Protein 8EGF (pdb70)

B-factor: mean 57.69, std 22.96, range [26.29, 174.85]

Structure (mmCIF, N/CA/C/O backbone):
data_8EGF
#
_entry.id   8EGF
#
_cell.length_a   111.401
_cell.length_b   111.401
_cell.length_c   140.547
_cell.angle_alpha   90.000
_cell.angle_beta   90.000
_cell.angle_gamma   120.000
#
_symmetry.space_group_name_H-M   'P 64 2 2'
#
loop_
_entity.id
_entity.type
_entity.pdbx_description
1 polymer '[3-methyl-2-oxobutanoate dehydrogenase [lipoamide]] kinase, mitochondrial'
2 non-polymer "ADENOSINE-5'-DIPHOSPHATE"
3 non-polymer 'POTASSIUM ION'
4 non-polymer 'SULFATE ION'
5 non-polymer "(5P)-5-(4'-methyl[1,1'-biphenyl]-2-yl)-1H-tetrazole"
6 water water
#
loop_
_atom_site.group_PDB
_atom_site.id
_atom_site.type_symbol
_atom_site.label_atom_id
_atom_site.label_alt_id
_atom_site.label_comp_id
_atom_site.label_asym_id
_atom_site.label_entity_id
_atom_site.label_seq_id
_atom_site.pdbx_PDB_ins_code
_atom_site.Cartn_x
_atom_site.Cartn_y
_atom_site.Cartn_z
_atom_site.occupancy
_atom_site.B_iso_or_equiv
_atom_site.auth_seq_id
_atom_site.auth_comp_id
_atom_site.auth_asym_id
_atom_site.auth_atom_id
_atom_site.pdbx_PDB_model_num
ATOM 1 N N . ASN A 1 25 ? 109.538 24.619 50.209 1.00 67.24 25 ASN A N 1
ATOM 2 C CA . ASN A 1 25 ? 110.268 24.475 48.937 1.00 67.59 25 ASN A CA 1
ATOM 3 C C . ASN A 1 25 ? 111.704 25.084 49.011 1.00 70.13 25 ASN A C 1
ATOM 4 O O . ASN A 1 25 ? 112.333 24.939 50.062 1.00 70.08 25 ASN A O 1
ATOM 9 N N . GLN A 1 26 ? 112.233 25.722 47.913 1.00 64.56 26 GLN A N 1
ATOM 10 C CA . GLN A 1 26 ? 113.606 26.270 47.890 1.00 63.61 26 GLN A CA 1
ATOM 11 C C . GLN A 1 26 ? 113.701 27.748 48.267 1.00 59.75 26 GLN A C 1
ATOM 12 O O . GLN A 1 26 ? 112.917 28.562 47.772 1.00 56.01 26 GLN A O 1
ATOM 18 N N . SER A 1 27 ? 114.672 28.087 49.160 1.00 53.62 27 SER A N 1
ATOM 19 C CA . SER A 1 27 ? 114.830 29.451 49.661 1.00 51.30 27 SER A CA 1
ATOM 20 C C . SER A 1 27 ? 115.341 30.459 48.606 1.00 52.44 27 SER A C 1
ATOM 21 O O . SER A 1 27 ? 114.945 31.623 48.686 1.00 50.48 27 SER A O 1
ATOM 24 N N . ALA A 1 28 ? 116.169 30.030 47.609 1.00 49.12 28 ALA A N 1
ATOM 25 C CA . ALA A 1 28 ? 116.652 30.936 46.550 1.00 48.96 28 ALA A CA 1
ATOM 26 C C . ALA A 1 28 ? 115.461 31.503 45.771 1.00 51.85 28 ALA A C 1
ATOM 27 O O . ALA A 1 28 ? 115.435 32.705 45.488 1.00 50.84 28 ALA A O 1
ATOM 29 N N . ILE A 1 29 ? 114.457 30.642 45.469 1.00 47.93 29 ILE A N 1
ATOM 30 C CA . ILE A 1 29 ? 113.203 31.024 44.798 1.00 46.09 29 ILE A CA 1
ATOM 31 C C . ILE A 1 29 ? 112.442 32.077 45.647 1.00 46.37 29 ILE A C 1
ATOM 32 O O . ILE A 1 29 ? 112.065 33.114 45.110 1.00 43.15 29 ILE A O 1
ATOM 37 N N . ASP A 1 30 ? 112.313 31.844 46.972 1.00 46.02 30 ASP A N 1
ATOM 38 C CA . ASP A 1 30 ? 111.661 32.764 47.925 1.00 46.42 30 ASP A CA 1
ATOM 39 C C . ASP A 1 30 ? 112.232 34.191 47.889 1.00 51.25 30 ASP A C 1
ATOM 40 O O . ASP A 1 30 ? 111.464 35.144 47.977 1.00 51.97 30 ASP A O 1
ATOM 45 N N . VAL A 1 31 ? 113.566 34.328 47.753 1.00 47.95 31 VAL A N 1
ATOM 46 C CA . VAL A 1 31 ? 114.290 35.606 47.747 1.00 48.61 31 VAL A CA 1
ATOM 47 C C . VAL A 1 31 ? 113.809 36.574 46.616 1.00 53.48 31 VAL A C 1
ATOM 48 O O . VAL A 1 31 ? 113.719 37.780 46.859 1.00 54.42 31 VAL A O 1
ATOM 52 N N . VAL A 1 32 ? 113.502 36.058 45.422 1.00 49.80 32 VAL A N 1
ATOM 53 C CA . VAL A 1 32 ? 113.085 36.893 44.266 1.00 50.75 32 VAL A CA 1
ATOM 54 C C . VAL A 1 32 ? 111.608 36.742 43.824 1.00 54.72 32 VAL A C 1
ATOM 55 O O . VAL A 1 32 ? 111.184 37.439 42.887 1.00 54.12 32 VAL A O 1
ATOM 59 N N . ALA A 1 33 ? 110.828 35.850 44.470 1.00 51.55 33 ALA A N 1
ATOM 60 C CA . ALA A 1 33 ? 109.421 35.608 44.090 1.00 50.61 33 ALA A CA 1
ATOM 61 C C . ALA A 1 33 ? 108.559 36.885 44.135 1.00 55.36 33 ALA A C 1
ATOM 62 O O . ALA A 1 33 ? 107.626 37.011 43.352 1.00 52.51 33 ALA A O 1
ATOM 64 N N . GLU A 1 34 ? 108.897 37.832 45.051 1.00 56.32 34 GLU A N 1
ATOM 65 C CA . GLU A 1 34 ? 108.189 39.107 45.259 1.00 56.61 34 GLU A CA 1
ATOM 66 C C . GLU A 1 34 ? 108.918 40.310 44.630 1.00 60.70 34 GLU A C 1
ATOM 67 O O . GLU A 1 34 ? 108.315 41.383 44.532 1.00 61.88 34 GLU A O 1
ATOM 73 N N . LYS A 1 35 ? 110.195 40.131 44.202 1.00 55.34 35 LYS A N 1
ATOM 74 C CA . LYS A 1 35 ? 111.016 41.177 43.573 1.00 54.56 35 LYS A CA 1
ATOM 75 C C . LYS A 1 35 ? 110.361 41.679 42.277 1.00 57.91 35 LYS A C 1
ATOM 76 O O . LYS A 1 35 ? 110.116 40.873 41.374 1.00 55.38 35 LYS A O 1
ATOM 82 N N . PRO A 1 36 ? 110.047 42.998 42.172 1.00 55.96 36 PRO A N 1
ATOM 83 C CA . PRO A 1 36 ? 109.399 43.495 40.943 1.00 54.94 36 PRO A CA 1
ATOM 84 C C . PRO A 1 36 ? 110.263 43.310 39.711 1.00 56.06 36 PRO A C 1
ATOM 85 O O . PRO A 1 36 ? 111.478 43.483 39.776 1.00 57.23 36 PRO A O 1
ATOM 89 N N . SER A 1 37 ? 109.635 42.921 38.595 1.00 49.92 37 SER A N 1
ATOM 90 C CA . SER A 1 37 ? 110.311 42.751 37.315 1.00 49.45 37 SER A CA 1
ATOM 91 C C . SER A 1 37 ? 110.873 44.093 36.856 1.00 55.73 37 SER A C 1
ATOM 92 O O . SER A 1 37 ? 110.296 45.142 37.163 1.00 55.64 37 SER A O 1
ATOM 95 N N . VAL A 1 38 ? 111.986 44.061 36.120 1.00 54.54 38 VAL A N 1
ATOM 96 C CA . VAL A 1 38 ? 112.547 45.276 35.532 1.00 56.43 38 VAL A CA 1
ATOM 97 C C . VAL A 1 38 ? 112.548 45.073 34.013 1.00 62.22 38 VAL A C 1
ATOM 98 O O . VAL A 1 38 ? 113.060 44.075 33.499 1.00 60.87 38 VAL A O 1
ATOM 102 N N . ARG A 1 39 ? 111.862 45.974 33.320 1.00 62.28 39 ARG A N 1
ATOM 103 C CA . ARG A 1 39 ? 111.708 45.900 31.871 1.00 63.32 39 ARG A CA 1
ATOM 104 C C . ARG A 1 39 ? 112.436 47.000 31.170 1.00 70.93 39 ARG A C 1
ATOM 105 O O . ARG A 1 39 ? 112.350 48.158 31.583 1.00 71.52 39 ARG A O 1
ATOM 113 N N . LEU A 1 40 ? 113.152 46.646 30.100 1.00 70.31 40 LEU A N 1
ATOM 114 C CA . LEU A 1 40 ? 113.805 47.637 29.259 1.00 72.76 40 LEU A CA 1
ATOM 115 C C . LEU A 1 40 ? 112.718 48.075 28.269 1.00 79.13 40 LEU A C 1
ATOM 116 O O . LE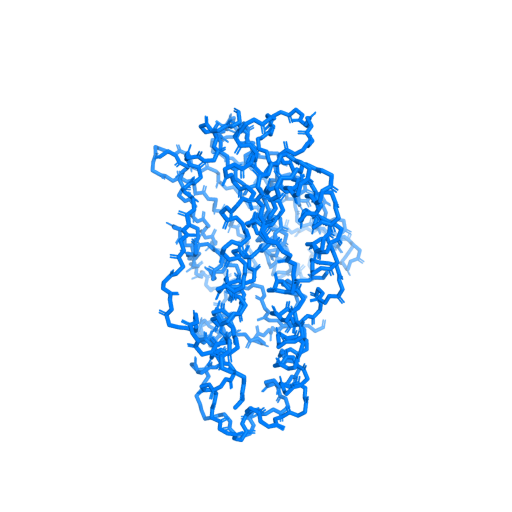U A 1 40 ? 112.029 47.223 27.689 1.00 76.96 40 LEU A O 1
ATOM 121 N N . THR A 1 41 ? 112.504 49.397 28.152 1.00 78.46 41 THR A N 1
ATOM 122 C CA . THR A 1 41 ? 111.503 50.000 27.257 1.00 77.73 41 THR A CA 1
ATOM 123 C C . THR A 1 41 ? 111.945 49.748 25.796 1.00 80.64 41 THR A C 1
ATOM 124 O O . THR A 1 41 ? 113.151 49.828 25.544 1.00 81.17 41 THR A O 1
ATOM 128 N N . PRO A 1 42 ? 111.039 49.428 24.824 1.00 75.55 42 PRO A N 1
ATOM 129 C CA . PRO A 1 42 ? 111.503 49.196 23.437 1.00 76.15 42 PRO A CA 1
ATOM 130 C C . PRO A 1 42 ? 112.357 50.332 22.864 1.00 82.97 42 PRO A C 1
ATOM 131 O O . PRO A 1 42 ? 113.292 50.063 22.115 1.00 83.17 42 PRO A O 1
ATOM 135 N N . THR A 1 43 ? 112.076 51.585 23.283 1.00 82.46 43 THR A N 1
ATOM 136 C CA . THR A 1 43 ? 112.806 52.805 22.920 1.00 85.76 43 THR A CA 1
ATOM 137 C C . THR A 1 43 ? 114.268 52.721 23.408 1.00 94.23 43 THR A C 1
ATOM 138 O O . THR A 1 43 ? 115.175 53.062 22.647 1.00 95.02 43 THR A O 1
ATOM 142 N N . MET A 1 44 ? 114.486 52.236 24.662 1.00 93.22 44 MET A N 1
ATOM 143 C CA . MET A 1 44 ? 115.810 52.041 25.287 1.00 95.84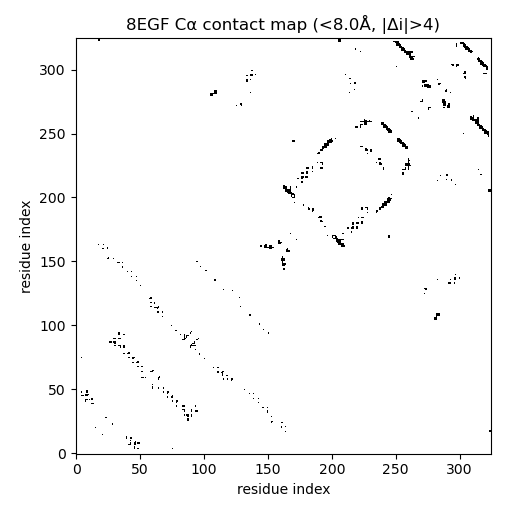 44 MET A CA 1
ATOM 144 C C . MET A 1 44 ? 116.608 50.954 24.551 1.00 100.86 44 MET A C 1
ATOM 145 O O . MET A 1 44 ? 117.840 50.983 24.556 1.00 102.60 44 MET A O 1
ATOM 150 N N . MET A 1 45 ? 115.900 49.965 23.976 1.00 95.95 45 MET A N 1
ATOM 151 C CA . MET A 1 45 ? 116.494 48.836 23.263 1.00 96.39 45 MET A CA 1
ATOM 152 C C . MET A 1 45 ? 117.014 49.197 21.870 1.00 103.16 45 MET A C 1
ATOM 153 O O . MET A 1 45 ? 117.993 48.594 21.425 1.00 103.72 45 MET A O 1
ATOM 158 N N . LEU A 1 46 ? 116.364 50.166 21.187 1.00 101.07 46 LEU A N 1
ATOM 159 C CA . LEU A 1 46 ? 116.781 50.666 19.871 1.00 102.93 46 LEU A CA 1
ATOM 160 C C . LEU A 1 46 ? 117.962 51.626 20.047 1.00 113.00 46 LEU A C 1
ATOM 161 O O . LEU A 1 46 ? 118.822 51.723 19.172 1.00 114.15 46 LEU A O 1
ATOM 166 N N . TYR A 1 47 ? 117.980 52.328 21.198 1.00 113.15 47 TYR A N 1
ATOM 167 C CA . TYR A 1 47 ? 118.968 53.297 21.683 1.00 116.68 47 TYR A CA 1
ATOM 168 C C . TYR A 1 47 ? 120.365 52.654 21.813 1.00 123.65 47 TYR A C 1
ATOM 169 O O . TYR A 1 47 ? 121.369 53.317 21.539 1.00 125.33 47 TYR A O 1
ATOM 178 N N . SER A 1 48 ? 120.421 51.374 22.259 1.00 120.49 48 SER A N 1
ATOM 179 C CA . SER A 1 48 ? 121.660 50.615 22.463 1.00 122.53 48 SER A CA 1
ATOM 180 C C . SER A 1 48 ? 122.277 50.085 21.160 1.00 128.52 48 SER A C 1
ATOM 181 O O . SER A 1 48 ? 123.502 50.113 21.014 1.00 130.85 48 SER A O 1
ATOM 183 N N . GLY A 1 49 ? 121.431 49.613 20.241 1.00 123.40 49 GLY A N 1
ATOM 184 C CA . GLY A 1 49 ? 121.850 49.073 18.951 1.00 150.97 49 GLY A CA 1
ATOM 185 C C . GLY A 1 49 ? 122.340 50.133 17.987 1.00 174.85 49 GLY A C 1
ATOM 186 O O . GLY A 1 49 ? 121.546 50.897 17.437 1.00 133.29 49 GLY A O 1
ATOM 187 N N . ASP A 1 53 ? 127.230 45.132 19.002 1.00 117.89 53 ASP A N 1
ATOM 188 C CA . ASP A 1 53 ? 127.897 46.016 19.961 1.00 119.25 53 ASP A CA 1
ATOM 189 C C . ASP A 1 53 ? 128.712 45.231 20.997 1.00 124.24 53 ASP A C 1
ATOM 190 O O . ASP A 1 53 ? 128.345 44.106 21.345 1.00 123.20 53 ASP A O 1
ATOM 195 N N . GLY A 1 54 ? 129.809 45.827 21.466 1.00 122.22 54 GLY A N 1
ATOM 196 C CA . GLY A 1 54 ? 130.710 45.206 22.432 1.00 123.19 54 GLY A CA 1
ATOM 197 C C . GLY A 1 54 ? 130.421 45.525 23.885 1.00 124.85 54 GLY A C 1
ATOM 198 O O . GLY A 1 54 ? 130.055 44.631 24.656 1.00 123.02 54 GLY A O 1
ATOM 199 N N . SER A 1 55 ? 130.611 46.805 24.271 1.00 121.25 55 SER A N 1
ATOM 200 C CA . SER A 1 55 ? 130.412 47.296 25.640 1.00 120.14 55 SER A CA 1
ATOM 201 C C . SER A 1 55 ? 128.946 47.332 26.087 1.00 118.66 55 SER A C 1
ATOM 202 O O . SER A 1 55 ? 128.674 47.075 27.263 1.00 117.26 55 SER A O 1
ATOM 205 N N . HIS A 1 56 ? 128.011 47.664 25.162 1.00 111.54 56 HIS A N 1
ATOM 206 C CA . HIS A 1 56 ? 126.570 47.726 25.442 1.00 107.43 56 HIS A CA 1
ATOM 207 C C . HIS A 1 56 ? 125.979 46.338 25.693 1.00 105.33 56 HIS A C 1
ATOM 208 O O . HIS A 1 56 ? 125.108 46.201 26.557 1.00 102.63 56 HIS A O 1
ATOM 215 N N . LEU A 1 57 ? 126.474 45.312 24.955 1.00 99.19 57 LEU A N 1
ATOM 216 C CA . LEU A 1 57 ? 126.059 43.909 25.079 1.00 95.98 57 LEU A CA 1
ATOM 217 C C . LEU A 1 57 ? 126.333 43.383 26.484 1.00 96.82 57 LEU A C 1
ATOM 218 O O . LEU A 1 57 ? 125.533 42.611 27.007 1.00 94.41 57 LEU A O 1
ATOM 223 N N . LEU A 1 58 ? 127.451 43.827 27.103 1.00 93.20 58 LEU A N 1
ATOM 224 C CA . LEU A 1 58 ? 127.858 43.462 28.460 1.00 92.16 58 LEU A CA 1
ATOM 225 C C . LEU A 1 58 ? 126.827 43.958 29.479 1.00 90.11 58 LEU A C 1
ATOM 226 O O . LEU A 1 58 ? 126.445 43.193 30.363 1.00 87.08 58 LEU A O 1
ATOM 231 N N . LYS A 1 59 ? 126.390 45.234 29.349 1.00 86.34 59 LYS A N 1
ATOM 232 C CA . LYS A 1 59 ? 125.396 45.893 30.207 1.00 85.18 59 LYS A CA 1
ATOM 233 C C . LYS A 1 59 ? 124.028 45.169 30.132 1.00 84.77 59 LYS A C 1
ATOM 234 O O . LYS A 1 59 ? 123.447 44.871 31.182 1.00 83.04 59 LYS A O 1
ATOM 240 N N . SER A 1 60 ? 123.549 44.865 28.895 1.00 78.55 60 SER A N 1
ATOM 241 C CA . SER A 1 60 ? 122.291 44.150 28.641 1.00 74.95 60 SER A CA 1
ATOM 242 C C . SER A 1 60 ? 122.395 42.674 29.063 1.00 77.12 60 SER A C 1
ATOM 243 O O . SER A 1 60 ? 121.406 42.090 29.521 1.00 74.54 60 SER A O 1
ATOM 246 N N . GLY A 1 61 ? 123.595 42.108 28.926 1.00 74.66 61 GLY A N 1
ATOM 247 C CA . GLY A 1 61 ? 123.899 40.737 29.318 1.00 74.63 61 GLY A CA 1
ATOM 248 C C . GLY A 1 61 ? 123.770 40.524 30.813 1.00 76.96 61 GLY A C 1
ATOM 249 O O . GLY A 1 61 ? 123.128 39.558 31.242 1.00 74.23 61 GLY A O 1
ATOM 250 N N . ARG A 1 62 ? 124.355 41.449 31.619 1.00 74.52 62 ARG A N 1
ATOM 251 C CA . ARG A 1 62 ? 124.292 41.432 33.085 1.00 73.90 62 ARG A CA 1
ATOM 252 C C . ARG A 1 62 ? 122.843 41.595 33.523 1.00 72.21 62 ARG A C 1
ATOM 253 O O . ARG A 1 62 ? 122.388 40.888 34.417 1.00 68.31 62 ARG A O 1
ATOM 261 N N . TYR A 1 63 ? 122.111 42.500 32.850 1.00 68.43 63 TYR A N 1
ATOM 262 C CA . TYR A 1 63 ? 120.702 42.761 33.087 1.00 66.03 63 TYR A CA 1
ATOM 263 C C . TYR A 1 63 ? 119.859 41.478 32.887 1.00 66.64 63 TYR A C 1
ATOM 264 O O . TYR A 1 63 ? 119.059 41.144 33.768 1.00 63.60 63 TYR A O 1
ATOM 273 N N . LEU A 1 64 ? 120.062 40.767 31.741 1.00 62.91 64 LEU A N 1
ATOM 274 C CA . LEU A 1 64 ? 119.359 39.527 31.372 1.00 60.61 64 LEU A CA 1
ATOM 275 C C . LEU A 1 64 ? 119.557 38.490 32.429 1.00 62.17 64 LEU A C 1
ATOM 276 O O . LEU A 1 64 ? 118.646 37.714 32.721 1.00 59.82 64 LEU A O 1
ATOM 281 N N . GLN A 1 65 ? 120.770 38.454 32.972 1.00 60.24 65 GLN A N 1
ATOM 282 C CA . GLN A 1 65 ? 121.189 37.528 34.005 1.00 59.83 65 GLN A CA 1
ATOM 283 C C . GLN A 1 65 ? 120.494 37.791 35.320 1.00 61.18 65 GLN A C 1
ATOM 284 O O . GLN A 1 65 ? 120.186 36.852 36.035 1.00 59.48 65 GLN A O 1
ATOM 290 N N . GLN A 1 66 ? 120.287 39.057 35.672 1.00 59.11 66 GLN A N 1
ATOM 291 C CA . GLN A 1 66 ? 119.600 39.380 36.916 1.00 58.96 66 GLN A CA 1
ATOM 292 C C . GLN A 1 66 ? 118.101 39.145 36.754 1.00 58.75 66 GLN A C 1
ATOM 293 O O . GLN A 1 66 ? 117.445 38.713 37.702 1.00 56.95 66 GLN A O 1
ATOM 299 N N . GLU A 1 67 ? 117.581 39.397 35.540 1.00 53.66 67 GLU A N 1
ATOM 300 C CA . GLU A 1 67 ? 116.159 39.359 35.223 1.00 50.52 67 GLU A CA 1
ATOM 301 C C . GLU A 1 67 ? 115.503 37.994 35.026 1.00 53.36 67 GLU A C 1
ATOM 302 O O . GLU A 1 67 ? 114.403 37.819 35.561 1.00 51.27 67 GLU A O 1
ATOM 308 N N . LEU A 1 68 ? 116.069 37.095 34.173 1.00 50.09 68 LEU A N 1
ATOM 309 C CA . LEU A 1 68 ? 115.419 35.804 33.855 1.00 48.31 68 LEU A CA 1
ATOM 310 C C . LEU A 1 68 ? 115.052 34.953 35.096 1.00 50.38 68 LEU A C 1
ATOM 311 O O . LEU A 1 68 ? 113.911 34.470 35.120 1.00 46.70 68 LEU A O 1
ATOM 316 N N . PRO A 1 69 ? 115.927 34.803 36.144 1.00 47.97 69 PRO A N 1
ATOM 317 C CA . PRO A 1 69 ? 115.517 34.021 37.327 1.00 45.99 69 PRO A CA 1
ATOM 318 C C . PRO A 1 69 ? 114.321 34.635 38.037 1.00 47.99 69 PRO A C 1
ATOM 319 O O . PRO A 1 69 ? 113.527 33.891 38.598 1.00 46.01 69 PRO A O 1
ATOM 323 N N . VAL A 1 70 ? 114.201 35.982 38.019 1.00 46.11 70 VAL A N 1
ATOM 324 C CA . VAL A 1 70 ? 113.073 36.713 38.615 1.00 45.21 70 VAL A CA 1
ATOM 325 C C . VAL A 1 70 ? 111.750 36.354 37.879 1.00 44.91 70 VAL A C 1
ATOM 326 O O . VAL A 1 70 ? 110.748 36.067 38.535 1.00 41.75 70 VAL A O 1
ATOM 330 N N . ARG A 1 71 ? 111.765 36.347 36.530 1.00 42.49 71 ARG A N 1
ATOM 331 C CA . ARG A 1 71 ? 110.610 35.985 35.712 1.00 40.20 71 ARG A CA 1
ATOM 332 C C . ARG A 1 71 ? 110.168 34.565 35.999 1.00 42.39 71 ARG A C 1
ATOM 333 O O . ARG A 1 71 ? 108.979 34.343 36.239 1.00 39.80 71 ARG A O 1
ATOM 341 N N . ILE A 1 72 ? 111.129 33.622 36.084 1.00 41.07 72 ILE A N 1
ATOM 342 C CA . ILE A 1 72 ? 110.861 32.211 36.414 1.00 40.72 72 ILE A CA 1
ATOM 343 C C . ILE A 1 72 ? 110.295 32.077 37.834 1.00 42.83 72 ILE A C 1
ATOM 344 O O . ILE A 1 72 ? 109.345 31.319 38.024 1.00 40.36 72 ILE A O 1
ATOM 349 N N . ALA A 1 73 ? 110.880 32.809 38.815 1.00 40.19 73 ALA A N 1
ATOM 350 C CA . ALA A 1 73 ? 110.427 32.800 40.214 1.00 39.15 73 ALA A CA 1
ATOM 351 C C . ALA A 1 73 ? 108.966 33.263 40.309 1.00 42.41 73 ALA A C 1
ATOM 352 O O . ALA A 1 73 ? 108.190 32.670 41.063 1.00 41.76 73 ALA A O 1
ATOM 354 N N . HIS A 1 74 ? 108.587 34.301 39.520 1.00 39.75 74 HIS A N 1
ATOM 355 C CA . HIS A 1 74 ? 107.216 34.800 39.453 1.00 39.41 74 HIS A CA 1
ATOM 356 C C . HIS A 1 74 ? 106.256 33.690 39.009 1.00 42.08 74 HIS A C 1
ATOM 357 O O . HIS A 1 74 ? 105.197 33.530 39.611 1.00 41.17 74 HIS A O 1
ATOM 364 N N . ARG A 1 75 ? 106.650 32.895 38.006 1.00 39.43 75 ARG A N 1
ATOM 365 C CA . ARG A 1 75 ? 105.818 31.786 37.515 1.00 39.09 75 ARG A CA 1
ATOM 366 C C . ARG A 1 75 ? 105.695 30.691 38.597 1.00 41.55 75 ARG A C 1
ATOM 367 O O . ARG A 1 75 ? 104.604 30.156 38.783 1.00 39.13 75 ARG A O 1
ATOM 375 N N . ILE A 1 76 ? 106.810 30.380 39.318 1.00 38.11 76 ILE A N 1
ATOM 376 C CA . ILE A 1 76 ? 106.818 29.386 40.402 1.00 38.31 76 ILE A CA 1
ATOM 377 C C . ILE A 1 76 ? 105.839 29.828 41.499 1.00 43.67 76 ILE A C 1
ATOM 378 O O . ILE A 1 76 ? 105.099 29.000 42.023 1.00 42.66 76 ILE A O 1
ATOM 383 N N . LYS A 1 77 ? 105.817 31.141 41.809 1.00 42.74 77 LYS A N 1
ATOM 384 C CA . LYS A 1 77 ? 104.915 31.729 42.800 1.00 42.65 77 LYS A CA 1
ATOM 385 C C . LYS A 1 77 ? 103.433 31.518 42.368 1.00 44.39 77 LYS A C 1
ATOM 386 O O . LYS A 1 77 ? 102.601 31.283 43.224 1.00 44.64 77 LYS A O 1
ATOM 392 N N . GLY A 1 78 ? 103.160 31.551 41.064 1.00 40.66 78 GLY A N 1
ATOM 393 C CA . GLY A 1 78 ? 101.847 31.294 40.472 1.00 40.17 78 GLY A CA 1
ATOM 394 C C . GLY A 1 78 ? 101.344 29.898 40.810 1.00 43.42 78 GLY A C 1
ATOM 395 O O . GLY A 1 78 ? 100.204 29.744 41.274 1.00 41.86 78 GLY A O 1
ATOM 396 N N . PHE A 1 79 ? 102.235 28.875 40.650 1.00 37.89 79 PHE A N 1
ATOM 397 C CA . PHE A 1 79 ? 101.958 27.479 40.977 1.00 36.76 79 PHE A CA 1
ATOM 398 C C . PHE A 1 79 ? 101.772 27.271 42.479 1.00 40.24 79 PHE A C 1
ATOM 399 O O . PHE A 1 79 ? 100.910 26.490 42.897 1.00 39.86 79 PHE A O 1
ATOM 407 N N . ARG A 1 80 ? 102.597 27.956 43.295 1.00 36.45 80 ARG A N 1
ATOM 408 C CA . ARG A 1 80 ? 102.540 27.883 44.757 1.00 36.21 80 ARG A CA 1
ATOM 409 C C . ARG A 1 80 ? 101.212 28.433 45.294 1.00 39.74 80 ARG A C 1
ATOM 410 O O . ARG A 1 80 ? 100.724 27.980 46.337 1.00 39.54 80 ARG A O 1
ATOM 418 N N . SER A 1 81 ? 100.639 29.400 44.561 1.00 36.87 81 SER A N 1
ATOM 419 C CA . SER A 1 81 ? 99.411 30.125 44.881 1.00 38.18 81 SER A CA 1
ATOM 420 C C . SER A 1 81 ? 98.144 29.453 44.364 1.00 41.94 81 SER A C 1
ATOM 421 O O . SER A 1 81 ? 97.050 29.855 44.766 1.00 42.60 81 SER A O 1
ATOM 424 N N . LEU A 1 82 ? 98.270 28.448 43.458 1.00 36.19 82 LEU A N 1
ATOM 425 C CA . LEU A 1 82 ? 97.085 27.738 42.965 1.00 34.85 82 LEU A CA 1
ATOM 426 C C . LEU A 1 82 ? 96.379 27.056 44.155 1.00 37.57 82 LEU A C 1
ATOM 427 O O . LEU A 1 82 ? 97.061 26.660 45.109 1.00 36.55 82 LEU A O 1
ATOM 432 N N . PRO A 1 83 ? 95.039 26.877 44.132 1.00 34.60 83 PRO A N 1
ATOM 433 C CA . PRO A 1 83 ? 94.412 26.058 45.192 1.00 34.84 83 PRO A CA 1
ATOM 434 C C . PRO A 1 83 ? 95.107 24.691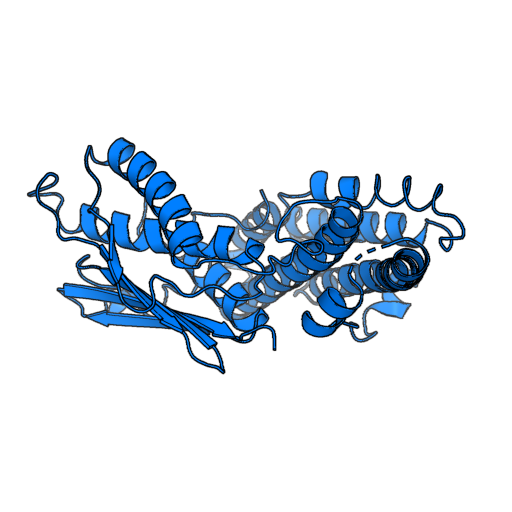 45.205 1.00 36.93 83 PRO A C 1
ATOM 435 O O . PRO A 1 83 ? 95.431 24.161 44.133 1.00 36.47 83 PRO A O 1
ATOM 439 N N . PHE A 1 84 ? 95.352 24.132 46.399 1.00 34.13 84 PHE A N 1
ATOM 440 C CA . PHE A 1 84 ? 96.011 22.842 46.568 1.00 35.33 84 PHE A CA 1
ATOM 441 C C . PHE A 1 84 ? 95.537 21.735 45.613 1.00 41.08 84 PHE A C 1
ATOM 442 O O . PHE A 1 84 ? 96.385 21.078 45.005 1.00 41.75 84 PHE A O 1
ATOM 450 N N . ILE A 1 85 ? 94.205 21.509 45.519 1.00 38.53 85 ILE A N 1
ATOM 451 C CA . ILE A 1 85 ? 93.606 20.463 44.664 1.00 39.61 85 ILE A CA 1
ATOM 452 C C . ILE A 1 85 ? 94.060 20.596 43.182 1.00 41.46 85 ILE A C 1
ATOM 453 O O . ILE A 1 85 ? 94.272 19.575 42.521 1.00 40.67 85 ILE A O 1
ATOM 458 N N . ILE A 1 86 ? 94.213 21.835 42.684 1.00 37.06 86 ILE A N 1
ATOM 459 C CA . ILE A 1 86 ? 94.656 22.118 41.310 1.00 36.80 86 ILE A CA 1
ATOM 460 C C . ILE A 1 86 ? 96.176 21.937 41.161 1.00 40.89 86 ILE A C 1
ATOM 461 O O . ILE A 1 86 ? 96.629 21.310 40.209 1.00 40.44 86 ILE A O 1
ATOM 466 N N . GLY A 1 87 ? 96.946 22.466 42.113 1.00 37.65 87 GLY A N 1
ATOM 467 C CA . GLY A 1 87 ? 98.401 22.361 42.118 1.00 37.63 87 GLY A CA 1
ATOM 468 C C . GLY A 1 87 ? 98.937 20.939 42.182 1.00 43.09 87 GLY A C 1
ATOM 469 O O . GLY A 1 87 ? 100.066 20.695 41.752 1.00 42.41 87 GLY A O 1
ATOM 470 N N A CYS A 1 88 ? 98.117 19.995 42.677 0.50 40.02 88 CYS A N 1
ATOM 471 N N B CYS A 1 88 ? 98.153 19.999 42.766 0.50 42.06 88 CYS A N 1
ATOM 472 C CA A CYS A 1 88 ? 98.422 18.569 42.781 0.50 41.38 88 CYS A CA 1
ATOM 473 C CA B CYS A 1 88 ? 98.572 18.605 42.860 0.50 44.52 88 CYS A CA 1
ATOM 474 C C A CYS A 1 88 ? 98.259 17.807 41.508 0.50 47.26 88 CYS A C 1
ATOM 475 C C B CYS A 1 88 ? 98.135 17.755 41.618 0.50 49.03 88 CYS A C 1
ATOM 476 O O A CYS A 1 88 ? 98.706 16.660 41.415 0.50 48.11 88 CYS A O 1
ATOM 477 O O B CYS A 1 88 ? 98.400 16.550 41.594 0.50 50.40 88 CYS A O 1
ATOM 482 N N . ASN A 1 89 ? 97.565 18.396 40.550 1.00 43.95 89 ASN A N 1
ATOM 483 C CA . ASN A 1 89 ? 97.310 17.707 39.288 1.00 44.51 89 ASN A CA 1
ATOM 484 C C . ASN A 1 89 ? 98.715 17.279 38.752 1.00 50.87 89 ASN A C 1
ATOM 485 O O . ASN A 1 89 ? 99.625 18.117 38.766 1.00 48.37 89 ASN A O 1
ATOM 490 N N . PRO A 1 90 ? 98.949 15.967 38.454 1.00 51.92 90 PRO A N 1
ATOM 491 C CA . PRO A 1 90 ? 100.305 15.523 38.056 1.00 52.80 90 PRO A CA 1
ATOM 492 C C . PRO A 1 90 ? 100.942 16.297 36.902 1.00 53.40 90 PRO A C 1
ATOM 493 O O . PRO A 1 90 ? 102.153 16.507 36.916 1.00 52.41 90 PRO A O 1
ATOM 497 N N . THR A 1 91 ? 100.132 16.779 35.954 1.00 49.32 91 THR A N 1
ATOM 498 C CA . THR A 1 91 ? 100.605 17.580 34.820 1.00 48.23 91 THR A CA 1
ATOM 499 C C . THR A 1 91 ? 101.012 18.995 35.300 1.00 49.26 91 THR A C 1
ATOM 500 O O . THR A 1 91 ? 102.079 19.481 34.921 1.00 47.62 91 THR A O 1
ATOM 504 N N . ILE A 1 92 ? 100.152 19.642 36.120 1.00 45.13 92 ILE A N 1
ATOM 505 C CA . ILE A 1 92 ? 100.421 20.955 36.728 1.00 43.51 92 ILE A CA 1
ATOM 506 C C . ILE A 1 92 ? 101.746 20.855 37.538 1.00 46.69 92 ILE A C 1
ATOM 507 O O . ILE A 1 92 ? 102.648 21.664 37.321 1.00 45.17 92 ILE A O 1
ATOM 512 N N . LEU A 1 93 ? 101.865 19.814 38.399 1.00 44.95 93 LEU A N 1
ATOM 513 C CA . LEU A 1 93 ? 103.035 19.495 39.226 1.00 46.50 93 LEU A CA 1
ATOM 514 C C . LEU A 1 93 ? 104.282 19.345 38.361 1.00 51.05 93 LEU A C 1
ATOM 515 O O . LEU A 1 93 ? 105.339 19.888 38.695 1.00 50.42 93 LEU A O 1
ATOM 520 N N . HIS A 1 94 ? 104.156 18.618 37.236 1.00 48.60 94 HIS A N 1
ATOM 521 C CA . HIS A 1 94 ? 105.268 18.409 36.319 1.00 49.85 94 HIS A CA 1
ATOM 522 C C . HIS A 1 94 ? 105.770 19.740 35.735 1.00 49.95 94 HIS A C 1
ATOM 523 O O . HIS A 1 94 ? 106.978 19.976 35.734 1.00 49.91 94 HIS A O 1
ATOM 530 N N . VAL A 1 95 ? 104.844 20.637 35.324 1.00 45.07 95 VAL A N 1
ATOM 531 C CA . VAL A 1 95 ? 105.163 21.978 34.792 1.00 43.33 95 VAL A CA 1
ATOM 532 C C . VAL A 1 95 ? 105.809 22.836 35.903 1.00 45.48 95 VAL A C 1
ATOM 533 O O . VAL A 1 95 ? 106.846 23.465 35.665 1.00 44.77 95 VAL A O 1
ATOM 537 N N . HIS A 1 96 ? 105.249 22.775 37.135 1.00 41.23 96 HIS A N 1
ATOM 538 C CA . HIS A 1 96 ? 105.803 23.445 38.319 1.00 40.65 96 HIS A CA 1
ATOM 539 C C . HIS A 1 96 ? 107.291 23.011 38.500 1.00 47.92 96 HIS A C 1
ATOM 540 O O . HIS A 1 96 ? 108.172 23.870 38.609 1.00 46.83 96 HIS A O 1
ATOM 547 N N .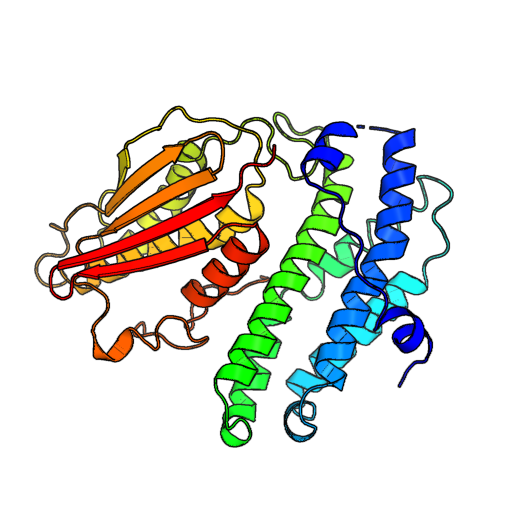 GLU A 1 97 ? 107.565 21.688 38.438 1.00 48.59 97 GLU A N 1
ATOM 548 C CA . GLU A 1 97 ? 108.910 21.093 38.500 1.00 50.41 97 GLU A CA 1
ATOM 549 C C . GLU A 1 97 ? 109.834 21.635 37.392 1.00 53.37 97 GLU A C 1
ATOM 550 O O . GLU A 1 97 ? 110.988 21.961 37.680 1.00 52.66 97 GLU A O 1
ATOM 556 N N . LEU A 1 98 ? 109.335 21.727 36.131 1.00 51.11 98 LEU A N 1
ATOM 557 C CA . LEU A 1 98 ? 110.104 22.249 34.980 1.00 51.60 98 LEU A CA 1
ATOM 558 C C . LEU A 1 98 ? 110.593 23.667 35.262 1.00 54.07 98 LEU A C 1
ATOM 559 O O . LEU A 1 98 ? 111.773 23.954 35.065 1.00 54.35 98 LEU A O 1
ATOM 564 N N . TYR A 1 99 ? 109.702 24.521 35.810 1.00 48.46 99 TYR A N 1
ATOM 565 C CA . TYR A 1 99 ? 110.053 25.872 36.226 1.00 47.25 99 TYR A CA 1
ATOM 566 C C . TYR A 1 99 ? 111.139 25.867 37.309 1.00 50.55 99 TYR A C 1
ATOM 567 O O . TYR A 1 99 ? 112.102 26.622 37.186 1.00 50.71 99 TYR A O 1
ATOM 576 N N . ILE A 1 100 ? 111.013 24.989 38.333 1.00 47.08 100 ILE A N 1
ATOM 577 C CA . ILE A 1 100 ? 112.000 24.849 39.421 1.00 47.88 100 ILE A CA 1
ATOM 578 C C . ILE A 1 100 ? 113.393 24.511 38.857 1.00 56.10 100 ILE A C 1
ATOM 579 O O . ILE A 1 100 ? 114.358 25.207 39.179 1.00 56.68 100 ILE A O 1
ATOM 584 N N . ARG A 1 101 ? 113.472 23.499 37.973 1.00 55.65 101 ARG A N 1
ATOM 585 C CA . ARG A 1 101 ? 114.708 23.057 37.301 1.00 58.05 101 ARG A CA 1
ATOM 586 C C . ARG A 1 101 ? 115.308 24.156 36.425 1.00 61.04 101 ARG A C 1
ATOM 587 O O . ARG A 1 101 ? 116.529 24.294 36.391 1.00 62.70 101 ARG A O 1
ATOM 595 N N . ALA A 1 102 ? 114.453 24.959 35.756 1.00 56.11 102 ALA A N 1
ATOM 596 C CA . ALA A 1 102 ? 114.874 26.076 34.897 1.00 56.40 102 ALA A CA 1
ATOM 597 C C . ALA A 1 102 ? 115.531 27.174 35.759 1.00 59.24 102 ALA A C 1
ATOM 598 O O . ALA A 1 102 ? 116.614 27.657 35.409 1.00 59.77 102 ALA A O 1
ATOM 600 N N . PHE A 1 103 ? 114.897 27.531 36.906 1.00 52.37 103 PHE A N 1
ATOM 601 C CA . PHE A 1 103 ? 115.430 28.522 37.847 1.00 50.83 103 PHE A CA 1
ATOM 602 C C . PHE A 1 103 ? 116.825 28.122 38.342 1.00 56.48 103 PHE A C 1
ATOM 603 O O . PHE A 1 103 ? 117.718 28.975 38.385 1.00 55.48 103 PHE A O 1
ATOM 611 N N . GLN A 1 104 ? 116.992 26.842 38.740 1.00 56.14 104 GLN A N 1
ATOM 612 C CA . GLN A 1 104 ? 118.248 26.304 39.263 1.00 59.73 104 GLN A CA 1
ATOM 613 C C . GLN A 1 104 ? 119.375 26.478 38.236 1.00 67.57 104 GLN A C 1
ATOM 614 O O . GLN A 1 104 ? 120.416 27.035 38.587 1.00 68.21 104 GLN A O 1
ATOM 620 N N . LYS A 1 105 ? 119.129 26.098 36.962 1.00 65.07 105 LYS A N 1
ATOM 621 C CA . LYS A 1 105 ? 120.099 26.236 35.859 1.00 67.19 105 LYS A CA 1
ATOM 622 C C . LYS A 1 105 ? 120.518 27.699 35.596 1.00 73.17 105 LYS A C 1
ATOM 623 O O . LYS A 1 105 ? 121.692 27.962 35.326 1.00 74.59 105 LYS A O 1
ATOM 629 N N . LEU A 1 106 ? 119.566 28.640 35.687 1.00 69.32 106 LEU A N 1
ATOM 630 C CA . LEU A 1 106 ? 119.819 30.069 35.480 1.00 69.16 106 LEU A CA 1
ATOM 631 C C . LEU A 1 106 ? 120.629 30.688 36.625 1.00 73.28 106 LEU A C 1
ATOM 632 O O . LEU A 1 106 ? 121.487 31.532 36.376 1.00 75.19 106 LEU A O 1
ATOM 637 N N . THR A 1 107 ? 120.364 30.278 37.870 1.00 68.44 107 THR A N 1
ATOM 638 C CA . THR A 1 107 ? 121.101 30.827 39.004 1.00 69.22 107 THR A CA 1
ATOM 639 C C . THR A 1 107 ? 122.438 30.117 39.235 1.00 75.13 107 THR A C 1
ATOM 640 O O . THR A 1 107 ? 123.283 30.661 39.950 1.00 75.18 107 THR A O 1
ATOM 644 N N . ASP A 1 108 ? 122.630 28.912 38.637 1.00 73.24 108 ASP A N 1
ATOM 645 C CA . ASP A 1 108 ? 123.858 28.121 38.784 1.00 76.46 108 ASP A CA 1
ATOM 646 C C . ASP A 1 108 ? 125.028 28.754 38.053 1.00 83.20 108 ASP A C 1
ATOM 647 O O . ASP A 1 108 ? 126.178 28.597 38.469 1.00 85.09 108 ASP A O 1
ATOM 652 N N . PHE A 1 109 ? 124.725 29.480 36.974 1.00 80.04 109 PHE A N 1
ATOM 653 C CA . PHE A 1 109 ? 125.699 30.162 36.142 1.00 81.79 109 PHE A CA 1
ATOM 654 C C . PHE A 1 109 ? 126.354 31.330 36.891 1.00 83.98 109 PHE A C 1
ATOM 655 O O . PHE A 1 109 ? 125.639 32.155 37.473 1.00 80.38 109 PHE A O 1
ATOM 663 N N . PRO A 1 110 ? 127.714 31.388 36.921 1.00 82.93 110 PRO A N 1
ATOM 664 C CA . PRO A 1 110 ? 128.397 32.481 37.644 1.00 83.44 110 PRO A CA 1
ATOM 665 C C . PRO A 1 110 ? 128.167 33.853 36.981 1.00 85.74 110 PRO A C 1
ATOM 666 O O . PRO A 1 110 ? 127.850 33.855 35.785 1.00 84.07 110 PRO A O 1
ATOM 670 N N A PRO A 1 111 ? 128.430 35.017 37.632 0.50 83.64 111 PRO A N 1
ATOM 671 N N B PRO A 1 111 ? 128.189 34.974 37.756 0.50 81.20 111 PRO A N 1
ATOM 672 C CA A PRO A 1 111 ? 128.261 36.302 36.919 0.50 83.26 111 PRO A CA 1
ATOM 673 C CA B PRO A 1 111 ? 127.878 36.295 37.177 0.50 79.79 111 PRO A CA 1
ATOM 674 C C A PRO A 1 111 ? 129.124 36.378 35.653 0.50 88.40 111 PRO A C 1
ATOM 675 C C B PRO A 1 111 ? 128.833 36.797 36.091 0.50 83.26 111 PRO A C 1
ATOM 676 O O A PRO A 1 111 ? 130.297 36.012 35.693 0.50 89.85 111 PRO A O 1
ATOM 677 O O B PRO A 1 111 ? 129.957 36.308 35.959 0.50 84.48 111 PRO A O 1
ATOM 684 N N A ILE A 1 112 ? 128.516 36.768 34.514 0.50 83.64 112 ILE A N 1
ATOM 685 N N B ILE A 1 112 ? 128.360 37.778 35.303 0.50 77.20 112 ILE A N 1
ATOM 686 C CA A ILE A 1 112 ? 129.203 36.849 33.218 0.50 84.68 112 ILE A CA 1
ATOM 687 C CA B ILE A 1 112 ? 129.114 38.372 34.196 0.50 78.03 112 ILE A CA 1
ATOM 688 C C A ILE A 1 112 ? 130.297 37.924 33.249 0.50 90.40 112 ILE A C 1
ATOM 689 C C B ILE A 1 112 ? 130.058 39.474 34.696 0.50 84.28 112 ILE A C 1
ATOM 690 O O A ILE A 1 112 ? 130.001 39.103 33.459 0.50 89.80 112 ILE A O 1
ATOM 691 O O B ILE A 1 112 ? 129.625 40.378 35.412 0.50 83.02 112 ILE A O 1
ATOM 700 N N A LYS A 1 113 ? 131.564 37.495 33.063 0.50 88.63 113 LYS A N 1
ATOM 701 N N B LYS A 1 113 ? 131.347 39.383 34.312 0.50 84.33 113 LYS A N 1
ATOM 702 C CA A LYS A 1 113 ? 132.732 38.378 33.071 0.50 90.42 113 LYS A CA 1
ATOM 703 C CA B LYS A 1 113 ? 132.403 40.341 34.673 0.50 86.67 113 LYS A CA 1
ATOM 704 C C A LYS A 1 113 ? 133.165 38.677 31.638 0.50 93.38 113 LYS A C 1
ATOM 705 C C B LYS A 1 113 ? 132.953 41.035 33.418 0.50 91.69 113 LYS A C 1
ATOM 706 O O A LYS A 1 113 ? 133.203 39.844 31.244 0.50 93.34 113 LYS A O 1
ATOM 707 O O B LYS A 1 113 ? 133.413 42.176 33.502 0.50 93.31 113 LYS A O 1
ATOM 718 N N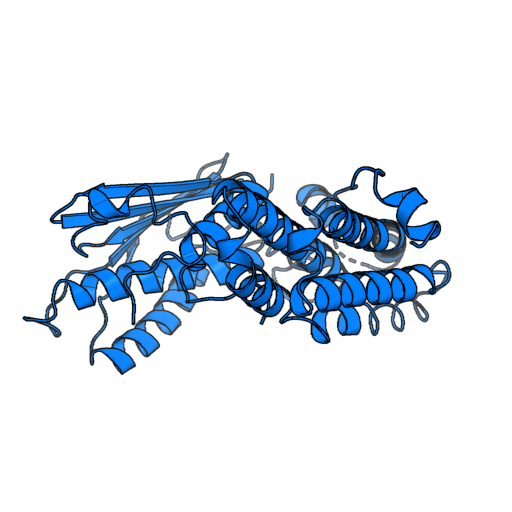 A ASP A 1 114 ? 133.477 37.619 30.860 0.50 88.92 114 ASP A N 1
ATOM 719 N N B ASP A 1 114 ? 132.929 40.332 32.266 0.50 86.59 114 ASP A N 1
ATOM 720 C CA A ASP A 1 114 ? 133.919 37.708 29.466 0.50 89.20 114 ASP A CA 1
ATOM 721 C CA B ASP A 1 114 ? 133.439 40.815 30.979 0.50 87.27 114 ASP A CA 1
ATOM 722 C C A ASP A 1 114 ? 132.882 37.138 28.496 0.50 89.97 114 ASP A C 1
ATOM 723 C C B ASP A 1 114 ? 132.649 40.262 29.777 0.50 87.30 114 ASP A C 1
ATOM 724 O O A ASP A 1 114 ? 132.071 36.294 28.886 0.50 88.19 114 ASP A O 1
ATOM 725 O O B ASP A 1 114 ? 131.652 39.561 29.965 0.50 84.56 114 ASP A O 1
ATOM 734 N N A GLN A 1 115 ? 132.930 37.587 27.226 0.50 85.67 115 GLN A N 1
ATOM 735 N N B GLN A 1 115 ? 133.087 40.606 28.549 0.50 83.78 115 GLN A N 1
ATOM 736 C CA A GLN A 1 115 ? 132.008 37.198 26.155 0.50 83.47 115 GLN A CA 1
ATOM 737 C CA B GLN A 1 115 ? 132.487 40.196 27.274 0.50 81.75 115 GLN A CA 1
ATOM 738 C C A GLN A 1 115 ? 132.062 35.693 25.786 0.50 85.72 115 GLN A C 1
ATOM 739 C C B GLN A 1 115 ? 132.375 38.681 27.087 0.50 82.91 115 GLN A C 1
ATOM 740 O O A GLN A 1 115 ? 131.127 35.187 25.158 0.50 82.88 115 GLN A O 1
ATOM 741 O O B GLN A 1 115 ? 131.394 38.219 26.498 0.50 81.05 115 GLN A O 1
ATOM 752 N N A ALA A 1 116 ? 133.107 34.975 26.230 0.50 84.08 116 ALA A N 1
ATOM 753 N N B ALA A 1 116 ? 133.370 37.922 27.590 0.50 78.97 116 ALA A N 1
ATOM 754 C CA A ALA A 1 116 ? 133.270 33.535 26.012 0.50 84.74 116 ALA A CA 1
ATOM 755 C CA B ALA A 1 116 ? 133.442 36.460 27.525 0.50 77.92 116 ALA A CA 1
ATOM 756 C C A ALA A 1 116 ? 132.255 32.737 26.844 0.50 86.28 116 ALA A C 1
ATOM 757 C C B ALA A 1 116 ? 132.289 35.813 28.290 0.50 75.04 116 ALA A C 1
ATOM 758 O O A ALA A 1 116 ? 131.775 31.697 26.388 0.50 84.95 116 ALA A O 1
ATOM 759 O O B ALA A 1 116 ? 131.527 35.055 27.691 0.50 70.50 116 ALA A O 1
ATOM 762 N N A ASP A 1 117 ? 131.916 33.246 28.053 0.50 81.63 117 ASP A N 1
ATOM 763 N N B ASP A 1 117 ? 132.142 36.131 29.601 0.50 70.81 117 ASP A N 1
ATOM 764 C CA A ASP A 1 117 ? 130.939 32.662 28.976 0.50 78.98 117 ASP A CA 1
ATOM 765 C CA B ASP A 1 117 ? 131.061 35.614 30.449 0.50 68.08 117 ASP A CA 1
ATOM 766 C C A ASP A 1 117 ? 129.534 32.937 28.478 0.50 79.86 117 ASP A C 1
ATOM 767 C C B ASP A 1 117 ? 129.682 35.936 29.887 0.50 68.18 117 ASP A C 1
ATOM 768 O O A ASP A 1 117 ? 128.654 32.095 28.640 0.50 77.06 117 ASP A O 1
ATOM 769 O O B ASP A 1 117 ? 128.773 35.108 29.980 0.50 65.02 117 ASP A O 1
ATOM 778 N N A GLU A 1 118 ? 129.328 34.132 27.887 0.50 76.63 118 GLU A N 1
ATOM 779 N N B GLU A 1 118 ? 129.537 37.133 29.288 0.50 65.43 118 GLU A N 1
ATOM 780 C CA A GLU A 1 118 ? 128.057 34.589 27.335 0.50 74.10 118 GLU A CA 1
ATOM 781 C CA B GLU A 1 118 ? 128.298 37.597 28.678 0.50 62.85 118 GLU A CA 1
ATOM 782 C C A GLU A 1 118 ? 127.617 33.668 26.204 0.50 78.71 118 GLU A C 1
ATOM 783 C C B GLU A 1 118 ? 127.915 36.672 27.515 0.50 67.14 118 GLU A C 1
ATOM 784 O O A GLU A 1 118 ? 126.425 33.431 26.061 0.50 76.25 118 GLU A O 1
ATOM 785 O O B GLU A 1 118 ? 126.762 36.254 27.438 0.50 64.83 118 GLU A O 1
ATOM 796 N N A ALA A 1 119 ? 128.575 33.123 25.426 0.50 78.81 119 ALA A N 1
ATOM 797 N N B ALA A 1 119 ? 128.897 36.298 26.662 0.50 67.04 119 ALA A N 1
ATOM 798 C CA A ALA A 1 119 ? 128.307 32.183 24.331 0.50 79.16 119 ALA A CA 1
ATOM 799 C CA B ALA A 1 119 ? 128.679 35.393 25.528 0.50 67.18 119 ALA A CA 1
ATOM 800 C C A ALA A 1 119 ? 127.730 30.875 24.900 0.50 81.78 119 ALA A C 1
ATOM 801 C C B ALA A 1 119 ? 128.356 33.970 26.009 0.50 70.17 119 ALA A C 1
ATOM 802 O O A ALA A 1 119 ? 126.806 30.304 24.312 0.50 79.47 119 ALA A O 1
ATOM 803 O O B ALA A 1 119 ? 127.508 33.307 25.410 0.50 68.93 119 ALA A O 1
ATOM 806 N N A GLN A 1 120 ? 128.264 30.438 26.065 0.50 78.94 120 GLN A N 1
ATOM 807 N N B GLN A 1 120 ? 128.999 33.527 27.106 0.50 66.98 120 GLN A N 1
ATOM 808 C CA A GLN A 1 120 ? 127.838 29.250 26.803 0.50 78.21 120 GLN A CA 1
ATOM 809 C CA B GLN A 1 120 ? 128.769 32.208 27.701 0.50 66.84 120 GLN A CA 1
ATOM 810 C C A GLN A 1 120 ? 126.492 29.516 27.451 0.50 80.14 120 GLN A C 1
ATOM 811 C C B GLN A 1 120 ? 127.356 32.105 28.262 0.50 69.69 120 GLN A C 1
ATOM 812 O O A GLN A 1 120 ? 125.666 28.607 27.519 0.50 78.25 120 GLN A O 1
ATOM 813 O O B GLN A 1 120 ? 126.713 31.067 28.089 0.50 68.89 120 GLN A O 1
ATOM 824 N N A TYR A 1 121 ? 126.278 30.761 27.943 0.50 76.73 121 TYR A N 1
ATOM 825 N N B TYR A 1 121 ? 126.852 33.204 28.876 0.50 65.61 121 TYR A N 1
ATOM 826 C CA A TYR A 1 121 ? 125.023 31.180 28.565 0.50 74.16 121 TYR A CA 1
ATOM 827 C CA B TYR A 1 121 ? 125.499 33.288 29.434 0.50 62.54 121 TYR A CA 1
ATOM 828 C C A TYR A 1 121 ? 123.939 31.267 27.503 0.50 74.18 121 TYR A C 1
ATOM 829 C C B TYR A 1 121 ? 124.405 33.157 28.352 0.50 65.20 121 TYR A C 1
ATOM 830 O O A TYR A 1 121 ? 122.812 30.886 27.777 0.50 71.06 121 TYR A O 1
ATOM 831 O O B TYR A 1 121 ? 123.337 32.619 28.642 0.50 62.79 121 TYR A O 1
ATOM 848 N N A CYS A 1 122 ? 124.289 31.697 26.273 0.50 71.09 122 CYS A N 1
ATOM 849 N N B CYS A 1 122 ? 124.674 33.631 27.115 0.50 63.84 122 CYS A N 1
ATOM 850 C CA A CYS A 1 122 ? 123.352 31.759 25.156 0.50 69.06 122 CYS A CA 1
ATOM 851 C CA B CYS A 1 122 ? 123.749 33.550 25.972 0.50 62.48 122 CYS A CA 1
ATOM 852 C C A CYS A 1 122 ? 122.920 30.354 24.767 0.50 74.61 122 CYS A C 1
ATOM 853 C C B CYS A 1 122 ? 123.361 32.105 25.613 0.50 67.21 122 CYS A C 1
ATOM 854 O O A CYS A 1 122 ? 121.759 30.169 24.437 0.50 72.78 122 CYS A O 1
ATOM 855 O O B CYS A 1 122 ? 122.243 31.874 25.170 0.50 65.26 122 CYS A O 1
ATOM 860 N N A GLN A 1 123 ? 123.829 29.360 24.884 0.50 74.69 123 GLN A N 1
ATOM 861 N N B GLN A 1 123 ? 124.290 31.152 25.787 0.50 67.56 123 GLN A N 1
ATOM 862 C CA A GLN A 1 123 ? 123.556 27.938 24.653 0.50 75.73 123 GLN A CA 1
ATOM 863 C CA B GLN A 1 123 ? 124.144 29.735 25.438 0.50 69.13 123 GLN A CA 1
ATOM 864 C C A GLN A 1 123 ? 122.498 27.464 25.673 0.50 79.53 123 GLN A C 1
ATOM 865 C C B GLN A 1 123 ? 123.087 28.949 26.237 0.50 75.70 123 GLN A C 1
ATOM 866 O O A GLN A 1 123 ? 121.609 26.694 25.294 0.50 77.83 123 GLN A O 1
ATOM 867 O O B GLN A 1 123 ? 122.336 28.183 25.632 0.50 75.96 123 GLN A O 1
ATOM 878 N N A LEU A 1 124 ? 122.574 27.955 26.947 0.50 76.70 124 LEU A N 1
ATOM 879 N N B LEU A 1 124 ? 123.036 29.113 27.571 0.50 73.48 124 LEU A N 1
ATOM 880 C CA A LEU A 1 124 ? 121.582 27.598 27.964 0.50 75.33 124 LEU A CA 1
ATOM 881 C CA B LEU A 1 124 ? 122.103 28.394 28.464 0.50 73.23 124 LEU A CA 1
ATOM 882 C C A LEU A 1 124 ? 120.295 28.436 27.800 0.50 76.69 124 LEU A C 1
ATOM 883 C C B LEU A 1 124 ? 120.620 28.840 28.335 0.50 76.65 124 LEU A C 1
ATOM 884 O O A LEU A 1 124 ? 119.231 27.861 27.998 0.50 74.67 124 LEU A O 1
ATOM 885 O O B LEU A 1 124 ? 119.747 28.325 29.031 0.50 75.97 124 LEU A O 1
ATOM 894 N N . VAL A 1 125 ? 120.360 29.747 27.401 1.00 73.55 125 VAL A N 1
ATOM 895 C CA . VAL A 1 125 ? 119.113 30.490 27.111 1.00 71.43 125 VAL A CA 1
ATOM 896 C C . VAL A 1 125 ? 118.398 29.838 25.908 1.00 75.98 125 VAL A C 1
ATOM 897 O O . VAL A 1 125 ? 117.172 29.713 25.926 1.00 72.56 125 VAL A O 1
ATOM 901 N N . ARG A 1 126 ? 119.178 29.373 24.898 1.00 76.54 126 ARG A N 1
ATOM 902 C CA . ARG A 1 126 ? 118.663 28.674 23.712 1.00 77.48 126 ARG A CA 1
ATOM 903 C C . ARG A 1 126 ? 118.039 27.354 24.153 1.00 82.12 126 ARG A C 1
ATOM 904 O O . ARG A 1 126 ? 116.988 26.981 23.632 1.00 81.30 126 ARG A O 1
ATOM 912 N N . GLN A 1 127 ? 118.678 26.666 25.133 1.00 79.50 127 GLN A N 1
ATOM 913 C CA . GLN A 1 127 ? 118.194 25.415 25.717 1.00 79.15 127 GLN A CA 1
ATOM 914 C C . GLN A 1 127 ? 116.896 25.681 26.512 1.00 78.75 127 GLN A C 1
ATOM 915 O O . GLN A 1 127 ? 115.951 24.905 26.381 1.00 76.96 127 GLN A O 1
ATOM 921 N N . LEU A 1 128 ? 116.839 26.797 27.291 1.00 73.74 128 LEU A N 1
ATOM 922 C CA . LEU A 1 128 ? 115.640 27.216 28.043 1.00 71.42 128 LEU A CA 1
ATOM 923 C C . LEU A 1 128 ? 114.511 27.452 27.044 1.00 74.00 128 LEU A C 1
ATOM 924 O O . LEU A 1 128 ? 113.422 26.905 27.216 1.00 72.56 128 LEU A O 1
ATOM 929 N N . LEU A 1 129 ? 114.804 28.215 25.970 1.00 71.93 129 LEU A N 1
ATOM 930 C CA . LEU A 1 129 ? 113.847 28.550 24.910 1.00 70.42 129 LEU A CA 1
ATOM 931 C C . LEU A 1 129 ? 113.410 27.367 24.046 1.00 77.86 129 LEU A C 1
ATOM 932 O O . LEU A 1 129 ? 112.292 27.402 23.545 1.00 76.75 129 LEU A O 1
ATOM 937 N N . ASP A 1 130 ? 114.266 26.332 23.862 1.00 78.15 130 ASP A N 1
ATOM 938 C CA . ASP A 1 130 ? 113.957 25.193 22.983 1.00 79.46 130 ASP A CA 1
ATOM 939 C C . ASP A 1 130 ? 113.415 23.933 23.671 1.00 83.84 130 ASP A C 1
ATOM 940 O O . ASP A 1 130 ? 112.526 23.287 23.110 1.00 83.28 130 ASP A O 1
ATOM 945 N N . ASP A 1 131 ? 113.949 23.571 24.852 1.00 81.36 131 ASP A N 1
ATOM 946 C CA . ASP A 1 131 ? 113.600 22.334 25.565 1.00 82.05 131 ASP A CA 1
ATOM 947 C C . ASP A 1 131 ? 112.147 22.173 26.004 1.00 83.98 131 ASP A C 1
ATOM 948 O O . ASP A 1 131 ? 111.659 21.040 26.005 1.00 85.32 131 ASP A O 1
ATOM 953 N N . HIS A 1 132 ? 111.475 23.245 26.440 1.00 76.81 132 HIS A N 1
ATOM 954 C CA . HIS A 1 132 ? 110.101 23.089 26.912 1.00 74.61 132 HIS A CA 1
ATOM 955 C C . HIS A 1 132 ? 109.169 24.174 26.355 1.00 75.30 132 HIS A C 1
ATOM 956 O O . HIS A 1 132 ? 108.576 24.959 27.096 1.00 72.96 132 HIS A O 1
ATOM 963 N N . LYS A 1 133 ? 109.039 24.183 25.016 1.00 71.47 133 LYS A N 1
ATOM 964 C CA . LYS A 1 133 ? 108.186 25.089 24.245 1.00 69.75 133 LYS A CA 1
ATOM 965 C C . LYS A 1 133 ? 106.716 24.684 24.372 1.00 71.54 133 LYS A C 1
ATOM 966 O O . LYS A 1 133 ? 105.844 25.494 24.067 1.00 70.60 133 LYS A O 1
ATOM 972 N N . ASP A 1 134 ? 106.446 23.422 24.777 1.00 66.88 134 ASP A N 1
ATOM 973 C CA . ASP A 1 134 ? 105.103 22.854 24.924 1.00 65.09 134 ASP A CA 1
ATOM 974 C C . ASP A 1 134 ? 104.473 23.030 26.336 1.00 63.64 134 ASP A C 1
ATOM 975 O O . ASP A 1 134 ? 103.459 22.385 26.627 1.00 61.80 134 ASP A O 1
ATOM 980 N N . VAL A 1 135 ? 105.073 23.880 27.204 1.00 57.68 135 VAL A N 1
ATOM 981 C CA . VAL A 1 135 ? 104.578 24.128 28.578 1.00 55.41 135 VAL A CA 1
ATOM 982 C C . VAL A 1 135 ? 103.092 24.550 28.580 1.00 53.98 135 VAL A C 1
ATOM 983 O O . VAL A 1 135 ? 102.308 23.975 29.329 1.00 51.62 135 VAL A O 1
ATOM 987 N N . VAL A 1 136 ? 102.713 25.505 27.699 1.00 49.61 136 VAL A N 1
ATOM 988 C CA . VAL A 1 136 ? 101.347 26.019 27.575 1.00 48.89 136 VAL A CA 1
ATOM 989 C C . VAL A 1 136 ? 100.348 24.879 27.310 1.00 51.74 136 VAL A C 1
ATOM 990 O O . VAL A 1 136 ? 99.318 24.814 27.981 1.00 49.75 136 VAL A O 1
ATOM 994 N N . THR A 1 137 ? 100.683 23.968 26.375 1.00 49.72 137 THR A N 1
ATOM 995 C CA . THR A 1 137 ? 99.888 22.787 26.011 1.00 50.26 137 THR A CA 1
ATOM 996 C C . THR A 1 137 ? 99.689 21.894 27.247 1.00 54.01 137 THR A C 1
ATOM 997 O O . THR A 1 137 ? 98.554 21.504 27.549 1.00 53.48 137 THR A O 1
ATOM 1001 N N . LEU A 1 138 ? 100.785 21.598 27.962 1.00 51.28 138 LEU A N 1
ATOM 1002 C CA . LEU A 1 138 ? 100.746 20.797 29.181 1.00 52.29 138 LEU A CA 1
ATOM 1003 C C . LEU A 1 138 ? 99.838 21.436 30.240 1.00 52.88 138 LEU A C 1
ATOM 1004 O O . LEU A 1 138 ? 98.997 20.738 30.804 1.00 51.93 138 LEU A O 1
ATOM 1009 N N . LEU A 1 139 ? 99.959 22.767 30.459 1.00 48.40 139 LEU A N 1
ATOM 1010 C CA . LEU A 1 139 ? 99.136 23.488 31.443 1.00 46.67 139 LEU A CA 1
ATOM 1011 C C . LEU A 1 139 ? 97.658 23.407 31.121 1.00 48.55 139 LEU A C 1
ATOM 1012 O O . LEU A 1 139 ? 96.855 23.143 32.015 1.00 44.68 139 LEU A O 1
ATOM 1017 N N . ALA A 1 140 ? 97.313 23.606 29.826 1.00 46.33 140 ALA A N 1
ATOM 1018 C CA . ALA A 1 140 ? 95.956 23.514 29.284 1.00 46.44 140 ALA A CA 1
ATOM 1019 C C . ALA A 1 140 ? 95.373 22.117 29.573 1.00 51.24 140 ALA A C 1
ATOM 1020 O O . ALA A 1 140 ? 94.241 22.034 30.027 1.00 51.85 140 ALA A O 1
ATOM 1022 N N . GLU A 1 141 ? 96.163 21.046 29.372 1.00 49.58 141 GLU A N 1
ATOM 1023 C CA . GLU A 1 141 ? 95.778 19.665 29.672 1.00 52.60 141 GLU A CA 1
ATOM 1024 C C . GLU A 1 141 ? 95.536 19.479 31.178 1.00 57.17 141 GLU A C 1
ATOM 1025 O O . GLU A 1 141 ? 94.507 18.920 31.562 1.00 57.91 141 GLU A O 1
ATOM 1031 N N . GLY A 1 142 ? 96.461 19.984 32.001 1.00 52.50 142 GLY A N 1
ATOM 1032 C CA . GLY A 1 142 ? 96.372 19.913 33.459 1.00 51.55 142 GLY A CA 1
ATOM 1033 C C . GLY A 1 142 ? 95.135 20.600 34.003 1.00 53.43 142 GLY A C 1
ATOM 1034 O O . GLY A 1 142 ? 94.432 20.033 34.839 1.00 53.92 142 GLY A O 1
ATOM 1035 N N . LEU A 1 143 ? 94.847 21.818 33.515 1.00 49.42 143 LEU A N 1
ATOM 1036 C CA . LEU A 1 143 ? 93.686 22.590 33.949 1.00 49.48 143 LEU A CA 1
ATOM 1037 C C . LEU A 1 143 ? 92.379 21.958 33.472 1.00 57.47 143 LEU A C 1
ATOM 1038 O O . LEU A 1 143 ? 91.378 22.051 34.182 1.00 57.34 143 LEU A O 1
ATOM 1043 N N . ARG A 1 144 ? 92.403 21.275 32.296 1.00 55.74 144 ARG A N 1
ATOM 1044 C CA . ARG A 1 144 ? 91.249 20.565 31.743 1.00 56.60 144 ARG A CA 1
ATOM 1045 C C . ARG A 1 144 ? 90.927 19.363 32.632 1.00 61.18 144 ARG A C 1
ATOM 1046 O O . ARG A 1 144 ? 89.780 19.210 33.038 1.00 61.32 144 ARG A O 1
ATOM 1054 N N . GLU A 1 145 ? 91.952 18.559 33.001 1.00 57.46 145 GLU A N 1
ATOM 1055 C CA . GLU A 1 145 ? 91.819 17.406 33.887 1.00 58.40 145 GLU A CA 1
ATOM 1056 C C . GLU A 1 145 ? 91.299 17.803 35.279 1.00 62.19 145 GLU A C 1
ATOM 1057 O O . GLU A 1 145 ? 90.741 16.957 35.977 1.00 64.23 145 GLU A O 1
ATOM 1063 N N . SER A 1 146 ? 91.494 19.082 35.681 1.00 56.42 146 SER A N 1
ATOM 1064 C CA . SER A 1 146 ? 91.114 19.643 36.991 1.00 54.94 146 SER A CA 1
ATOM 1065 C C . SER A 1 146 ? 89.806 20.454 36.989 1.00 57.51 146 SER A C 1
ATOM 1066 O O . SER A 1 146 ? 89.457 21.005 38.042 1.00 56.90 146 SER A O 1
ATOM 1069 N N . ARG A 1 147 ? 89.085 20.518 35.838 1.00 54.17 147 ARG A N 1
ATOM 1070 C CA . ARG A 1 147 ? 87.856 21.320 35.660 1.00 54.77 147 ARG A CA 1
ATOM 1071 C C . ARG A 1 147 ? 86.778 21.114 36.749 1.00 60.01 147 ARG A C 1
ATOM 1072 O O . ARG A 1 147 ? 86.197 22.102 37.204 1.00 58.74 147 ARG A O 1
ATOM 1080 N N . LYS A 1 148 ? 86.548 19.856 37.187 1.00 58.70 148 LYS A N 1
ATOM 1081 C CA . LYS A 1 148 ? 85.559 19.527 38.216 1.00 60.18 148 LYS A CA 1
ATOM 1082 C C . LYS A 1 148 ? 85.833 20.236 39.557 1.00 64.47 148 LYS A C 1
ATOM 1083 O O . LYS A 1 148 ? 84.888 20.549 40.284 1.00 64.21 148 LYS A O 1
ATOM 1089 N N . HIS A 1 149 ? 87.114 20.526 39.857 1.00 61.32 149 HIS A N 1
ATOM 1090 C CA . HIS A 1 149 ? 87.509 21.208 41.097 1.00 61.00 149 HIS A CA 1
ATOM 1091 C C . HIS A 1 149 ? 87.694 22.707 40.920 1.00 67.39 149 HIS A C 1
ATOM 1092 O O . HIS A 1 149 ? 88.018 23.396 41.882 1.00 66.67 149 HIS A O 1
ATOM 1099 N N . ILE A 1 150 ? 87.445 23.216 39.706 1.00 67.44 150 ILE A N 1
ATOM 1100 C CA . ILE A 1 150 ? 87.517 24.646 39.396 1.00 68.33 150 ILE A CA 1
ATOM 1101 C C . ILE A 1 150 ? 86.077 25.174 39.307 1.00 78.47 150 ILE A C 1
ATOM 1102 O O . ILE A 1 150 ? 85.350 24.839 38.361 1.00 77.60 150 ILE A O 1
ATOM 1107 N N . GLU A 1 151 ? 85.662 25.975 40.303 1.00 80.75 151 GLU A N 1
ATOM 1108 C CA . GLU A 1 151 ? 84.317 26.563 40.321 1.00 83.76 151 GLU A CA 1
ATOM 1109 C C . GLU A 1 151 ? 84.234 27.811 39.452 1.00 91.63 151 GLU A C 1
ATOM 1110 O O . GLU A 1 151 ? 83.192 28.066 38.839 1.00 91.97 151 GLU A O 1
ATOM 1116 N N . ASP A 1 152 ? 85.347 28.569 39.381 1.00 89.68 152 ASP A N 1
ATOM 1117 C CA . ASP A 1 152 ? 85.438 29.825 38.645 1.00 89.40 152 ASP A CA 1
ATOM 1118 C C . ASP A 1 152 ? 86.215 29.739 37.330 1.00 92.56 152 ASP A C 1
ATOM 1119 O O . ASP A 1 152 ? 87.405 29.415 37.339 1.00 92.70 152 ASP A O 1
ATOM 1124 N N . GLU A 1 153 ? 85.551 30.092 36.202 1.00 87.29 153 GLU A N 1
ATOM 1125 C CA . GLU A 1 153 ? 86.154 30.167 34.860 1.00 85.55 153 GLU A CA 1
ATOM 1126 C C . GLU A 1 153 ? 87.196 31.319 34.855 1.00 84.79 153 GLU A C 1
ATOM 1127 O O . GLU A 1 153 ? 88.143 31.309 34.058 1.00 84.53 153 GLU A O 1
ATOM 1133 N N . LYS A 1 154 ? 87.013 32.285 35.788 1.00 76.71 154 LYS A N 1
ATOM 1134 C CA . LYS A 1 154 ? 87.862 33.445 36.054 1.00 73.22 154 LYS A CA 1
ATOM 1135 C C . LYS A 1 154 ? 89.254 32.977 36.497 1.00 69.22 154 LYS A C 1
ATOM 1136 O O . LYS A 1 154 ? 90.231 33.558 36.046 1.00 68.34 154 LYS A O 1
ATOM 1142 N N . LEU A 1 155 ? 89.350 31.914 37.341 1.00 60.52 155 LEU A N 1
ATOM 1143 C CA . LEU A 1 155 ? 90.637 31.368 37.802 1.00 57.80 155 LEU A CA 1
ATOM 1144 C C . LEU A 1 155 ? 91.511 30.896 36.628 1.00 53.05 155 LEU A C 1
ATOM 1145 O O . LEU A 1 155 ? 92.695 31.217 36.602 1.00 49.06 155 LEU A O 1
ATOM 1150 N N . VAL A 1 156 ? 90.917 30.158 35.668 1.00 47.36 156 VAL A N 1
ATOM 1151 C CA . VAL A 1 156 ? 91.587 29.639 34.468 1.00 46.74 156 VAL A CA 1
ATOM 1152 C C . VAL A 1 156 ? 92.026 30.789 33.565 1.00 47.92 156 VAL A C 1
ATOM 1153 O O . VAL A 1 156 ? 93.183 30.806 33.129 1.00 46.36 156 VAL A O 1
ATOM 1157 N N . ARG A 1 157 ? 91.115 31.748 33.292 1.00 44.63 157 ARG A N 1
ATOM 1158 C CA . ARG A 1 157 ? 91.433 32.900 32.440 1.00 44.32 157 ARG A CA 1
ATOM 1159 C C . ARG A 1 157 ? 92.567 33.707 33.062 1.00 44.99 157 ARG A C 1
ATOM 1160 O O . ARG A 1 157 ? 93.523 34.051 32.371 1.00 41.70 157 ARG A O 1
ATOM 1168 N N . TYR A 1 158 ? 92.484 33.960 34.379 1.00 41.91 158 TYR A N 1
ATOM 1169 C CA . TYR A 1 158 ? 93.495 34.736 35.076 1.00 43.40 158 TYR A CA 1
ATOM 1170 C C . TYR A 1 158 ? 94.840 34.035 35.093 1.00 43.78 158 TYR A C 1
ATOM 1171 O O . TYR A 1 158 ? 95.832 34.695 34.810 1.00 43.61 158 TYR A O 1
ATOM 1180 N N . PHE A 1 159 ? 94.875 32.709 35.366 1.00 38.13 159 PHE A N 1
ATOM 1181 C CA . PHE A 1 159 ? 96.115 31.920 35.400 1.00 37.43 159 PHE A CA 1
ATOM 1182 C C . PHE A 1 159 ? 96.762 31.850 34.015 1.00 37.50 159 PHE A C 1
ATOM 1183 O O . PHE A 1 159 ? 97.964 32.095 33.891 1.00 35.96 159 PHE A O 1
ATOM 1191 N N . LEU A 1 160 ? 95.975 31.507 32.988 1.00 35.35 160 LEU A N 1
ATOM 1192 C CA . LEU A 1 160 ? 96.484 31.400 31.627 1.00 34.71 160 LEU A CA 1
ATOM 1193 C C . LEU A 1 160 ? 96.873 32.734 31.032 1.00 38.50 160 LEU A C 1
ATOM 1194 O O . LEU A 1 160 ? 97.875 32.777 30.316 1.00 39.67 160 LEU A O 1
ATOM 1199 N N . ASP A 1 161 ? 96.126 33.825 31.318 1.00 34.58 161 ASP A N 1
ATOM 1200 C CA . ASP A 1 161 ? 96.515 35.157 30.823 1.00 35.17 161 ASP A CA 1
ATOM 1201 C C . ASP A 1 161 ? 97.899 35.476 31.369 1.00 36.81 161 ASP A C 1
ATOM 1202 O O . ASP A 1 161 ? 98.788 35.851 30.608 1.00 36.32 161 ASP A O 1
ATOM 1207 N N . LYS A 1 162 ? 98.091 35.271 32.683 1.00 30.48 162 LYS A N 1
ATOM 1208 C CA . LYS A 1 162 ? 99.390 35.538 33.311 1.00 31.41 162 LYS A CA 1
ATOM 1209 C C . LYS A 1 162 ? 100.480 34.636 32.728 1.00 34.49 162 LYS A C 1
ATOM 1210 O O . LYS A 1 162 ? 101.544 35.132 32.394 1.00 33.34 162 LYS A O 1
ATOM 1216 N N . THR A 1 163 ? 100.195 33.327 32.548 1.00 32.64 163 THR A N 1
ATOM 1217 C CA . THR A 1 163 ? 101.159 32.378 31.974 1.00 34.32 163 THR A CA 1
ATOM 1218 C C . THR A 1 163 ? 101.598 32.806 30.561 1.00 37.56 163 THR A C 1
ATOM 1219 O O . THR A 1 163 ? 102.791 32.868 30.279 1.00 36.57 163 THR A O 1
ATOM 1223 N N . LEU A 1 164 ? 100.632 33.099 29.696 1.00 34.89 164 LEU A N 1
ATOM 1224 C CA . LEU A 1 164 ? 100.913 33.464 28.307 1.00 35.61 164 LEU A CA 1
ATOM 1225 C C . LEU A 1 164 ? 101.653 34.786 28.174 1.00 37.15 164 LEU A C 1
ATOM 1226 O O . LEU A 1 164 ? 102.599 34.864 27.392 1.00 36.18 164 LEU A O 1
ATOM 1231 N N . THR A 1 165 ? 101.269 35.806 28.959 1.00 32.77 165 THR A N 1
ATOM 1232 C CA . THR A 1 165 ? 101.940 37.114 28.887 1.00 34.18 165 THR A CA 1
ATOM 1233 C C . THR A 1 165 ? 103.349 37.056 29.458 1.00 39.03 165 THR A C 1
ATOM 1234 O O . THR A 1 165 ? 104.261 37.660 28.890 1.00 39.35 165 THR A O 1
ATOM 1238 N N . SER A 1 166 ? 103.536 36.354 30.579 1.00 36.56 166 SER A N 1
ATOM 1239 C CA . SER A 1 166 ? 104.868 36.240 31.178 1.00 36.73 166 SER A CA 1
ATOM 1240 C C . SER A 1 166 ? 105.793 35.425 30.278 1.00 39.53 166 SER A C 1
ATOM 1241 O O . SER A 1 166 ? 106.957 35.776 30.149 1.00 38.87 166 SER A O 1
ATOM 1244 N N . ARG A 1 167 ? 105.269 34.369 29.618 1.00 37.56 167 ARG A N 1
ATOM 1245 C CA . ARG A 1 167 ? 106.099 33.562 28.716 1.00 39.39 167 ARG A CA 1
ATOM 1246 C C . ARG A 1 167 ? 106.470 34.355 27.470 1.00 42.59 167 ARG A C 1
ATOM 1247 O O . ARG A 1 167 ? 107.580 34.191 26.957 1.00 43.09 167 ARG A O 1
ATOM 1255 N N . LEU A 1 168 ? 105.571 35.271 27.033 1.00 38.26 168 LEU A N 1
ATOM 1256 C CA . LEU A 1 168 ? 105.839 36.157 25.890 1.00 37.81 168 LEU A CA 1
ATOM 1257 C C . LEU A 1 168 ? 106.941 37.152 26.300 1.00 40.67 168 LEU A C 1
ATOM 1258 O O . LEU A 1 168 ? 107.860 37.392 25.524 1.00 39.81 168 LEU A O 1
ATOM 1263 N N . GLY A 1 169 ? 106.846 37.690 27.519 1.00 36.27 169 GLY A N 1
ATOM 1264 C CA . GLY A 1 169 ? 107.850 38.601 28.054 1.00 37.47 169 GLY A CA 1
ATOM 1265 C C . GLY A 1 169 ? 109.237 37.967 28.142 1.00 43.37 169 GLY A C 1
ATOM 1266 O O . GLY A 1 169 ? 110.211 38.588 27.715 1.00 42.40 169 GLY A O 1
ATOM 1267 N N . ILE A 1 170 ? 109.312 36.701 28.636 1.00 40.70 170 ILE A N 1
ATOM 1268 C CA . ILE A 1 170 ? 110.532 35.884 28.755 1.00 42.47 170 ILE A CA 1
ATOM 1269 C C . ILE A 1 170 ? 111.098 35.647 27.338 1.00 49.64 170 ILE A C 1
ATOM 1270 O O . ILE A 1 170 ? 112.289 35.865 27.105 1.00 49.42 170 ILE A O 1
ATOM 1275 N N . ARG A 1 171 ? 110.226 35.220 26.403 1.00 47.28 171 ARG A N 1
ATOM 1276 C CA . ARG A 1 171 ? 110.613 34.999 25.006 1.00 47.15 171 ARG A CA 1
ATOM 1277 C C . ARG A 1 171 ? 111.145 36.283 24.372 1.00 49.92 171 ARG A C 1
ATOM 1278 O O . ARG A 1 171 ? 112.201 36.235 23.749 1.00 50.90 171 ARG A O 1
ATOM 1286 N N . MET A 1 172 ? 110.466 37.434 24.555 1.00 44.97 172 MET A N 1
ATOM 1287 C CA . MET A 1 172 ? 110.951 38.692 23.956 1.00 45.93 172 MET A CA 1
ATOM 1288 C C . MET A 1 172 ? 112.296 39.127 24.533 1.00 51.81 172 MET A C 1
ATOM 1289 O O . MET A 1 172 ? 113.173 39.536 23.781 1.00 51.21 172 MET A O 1
ATOM 1294 N N . LEU A 1 173 ? 112.435 39.035 25.870 1.00 49.15 173 LEU A N 1
ATOM 1295 C CA . LEU A 1 173 ? 113.636 39.361 26.649 1.00 51.89 173 LEU A CA 1
ATOM 1296 C C . LEU A 1 173 ? 114.853 38.585 26.127 1.00 56.70 173 LEU A C 1
ATOM 1297 O O . LEU A 1 173 ? 115.860 39.186 25.734 1.00 57.88 173 LEU A O 1
ATOM 1302 N N . ALA A 1 174 ? 114.718 37.256 26.076 1.00 53.80 174 ALA A N 1
ATOM 1303 C CA . ALA A 1 174 ? 115.753 36.321 25.663 1.00 55.36 174 ALA A CA 1
ATOM 1304 C C . ALA A 1 174 ? 116.061 36.390 24.163 1.00 60.13 174 ALA A C 1
ATOM 1305 O O . ALA A 1 174 ? 117.237 36.512 23.807 1.00 61.42 174 ALA A O 1
ATOM 1307 N N . THR A 1 175 ? 115.019 36.334 23.288 1.00 54.27 175 THR A N 1
ATOM 1308 C CA . THR A 1 175 ? 115.206 36.368 21.834 1.00 54.74 175 THR A CA 1
ATOM 1309 C C . THR A 1 175 ? 115.841 37.699 21.394 1.00 59.09 175 THR A C 1
ATOM 1310 O O . THR A 1 175 ? 116.660 37.690 20.470 1.00 61.27 175 THR A O 1
ATOM 1314 N N . HIS A 1 176 ? 115.496 38.827 22.054 1.00 53.17 176 HIS A N 1
ATOM 1315 C CA . HIS A 1 176 ? 116.074 40.128 21.688 1.00 53.07 176 HIS A CA 1
ATOM 1316 C C . HIS A 1 176 ? 117.564 40.165 21.980 1.00 58.95 176 HIS A C 1
ATOM 1317 O O . HIS A 1 176 ? 118.332 40.647 21.148 1.00 59.02 176 HIS A O 1
ATOM 1324 N N . HIS A 1 177 ? 117.967 39.655 23.162 1.00 55.74 177 HIS A N 1
ATOM 1325 C CA . HIS A 1 177 ? 119.373 39.619 23.526 1.00 56.78 177 HIS A CA 1
ATOM 1326 C C . HIS A 1 177 ? 120.176 38.726 22.576 1.00 62.09 177 HIS A C 1
ATOM 1327 O O . HIS A 1 177 ? 121.232 39.156 22.113 1.00 64.33 177 HIS A O 1
ATOM 1334 N N . LEU A 1 178 ? 119.646 37.532 22.231 1.00 58.92 178 LEU A N 1
ATOM 1335 C CA . LEU A 1 178 ? 120.275 36.598 21.278 1.00 61.38 178 LEU A CA 1
ATOM 1336 C C . LEU A 1 178 ? 120.398 37.198 19.871 1.00 69.73 178 LEU A C 1
ATOM 1337 O O . LEU A 1 178 ? 121.391 36.951 19.187 1.00 73.64 178 LEU A O 1
ATOM 1342 N N . ALA A 1 179 ? 119.381 37.955 19.425 1.00 64.61 179 ALA A N 1
ATOM 1343 C CA . ALA A 1 179 ? 119.358 38.552 18.088 1.00 63.97 179 ALA A CA 1
ATOM 1344 C C . ALA A 1 179 ? 120.276 39.772 17.941 1.00 69.96 179 ALA A C 1
ATOM 1345 O O . ALA A 1 179 ? 120.661 40.108 16.811 1.00 68.71 179 ALA A O 1
ATOM 1347 N N . LEU A 1 180 ? 120.636 40.422 19.074 1.00 69.14 180 LEU A N 1
ATOM 1348 C CA . LEU A 1 180 ? 121.552 41.566 19.116 1.00 72.57 180 LEU A CA 1
ATOM 1349 C C . LEU A 1 180 ? 122.977 41.144 18.661 1.00 84.28 180 LEU A C 1
ATOM 1350 O O . LEU A 1 180 ? 123.813 42.004 18.361 1.00 85.71 180 LEU A O 1
ATOM 1355 N N . HIS A 1 181 ? 123.236 39.818 18.614 1.00 84.60 181 HIS A N 1
ATOM 1356 C CA . HIS A 1 181 ? 124.493 39.224 18.151 1.00 88.73 181 HIS A CA 1
ATOM 1357 C C . HIS A 1 181 ? 124.545 39.318 16.634 1.00 93.11 181 HIS A C 1
ATOM 1358 O O . HIS A 1 181 ? 125.612 39.577 16.076 1.00 94.60 181 HIS A O 1
ATOM 1365 N N . GLU A 1 182 ? 123.381 39.087 15.978 1.00 87.74 182 GLU A N 1
ATOM 1366 C CA . GLU A 1 182 ? 123.192 39.090 14.525 1.00 88.21 182 GLU A CA 1
ATOM 1367 C C . GLU A 1 182 ? 123.168 40.484 13.913 1.00 92.00 182 GLU A C 1
ATOM 1368 O O . GLU A 1 182 ? 122.907 41.471 14.602 1.00 90.56 182 GLU A O 1
ATOM 1374 N N . ASP A 1 183 ? 123.464 40.552 12.611 1.00 89.95 183 ASP A N 1
ATOM 1375 C CA . ASP A 1 183 ? 123.451 41.778 11.823 1.00 90.00 183 ASP A CA 1
ATOM 1376 C C . ASP A 1 183 ? 122.450 41.564 10.693 1.00 91.43 183 ASP A C 1
ATOM 1377 O O . ASP A 1 183 ? 122.824 41.412 9.529 1.00 93.53 183 ASP A O 1
ATOM 1382 N N . LYS A 1 184 ? 121.167 41.495 11.067 1.00 83.53 184 LYS A N 1
ATOM 1383 C CA . LYS A 1 184 ? 120.056 41.311 10.142 1.00 80.86 184 LYS A CA 1
ATOM 1384 C C . LYS A 1 184 ? 119.580 42.693 9.675 1.00 81.03 184 LYS A C 1
ATOM 1385 O O . LYS A 1 184 ? 119.430 43.588 10.511 1.00 78.78 184 LYS A O 1
ATOM 1391 N N . PRO A 1 185 ? 119.368 42.918 8.354 1.00 76.92 185 PRO A N 1
ATOM 1392 C CA . PRO A 1 185 ? 118.924 44.246 7.906 1.00 75.15 185 PRO A CA 1
ATOM 1393 C C . PRO A 1 185 ? 117.521 44.590 8.403 1.00 72.55 185 PRO A C 1
ATOM 1394 O O . PRO A 1 185 ? 116.656 43.711 8.532 1.00 69.36 185 PRO A O 1
ATOM 1398 N N . ASP A 1 186 ? 117.327 45.884 8.718 1.00 67.27 186 ASP A N 1
ATOM 1399 C CA . ASP A 1 186 ? 116.085 46.488 9.211 1.00 64.16 186 ASP A CA 1
ATOM 1400 C C . ASP A 1 186 ? 115.717 46.029 10.615 1.00 64.51 186 ASP A C 1
ATOM 1401 O O . ASP A 1 186 ? 114.590 46.259 11.038 1.00 61.72 186 ASP A O 1
ATOM 1406 N N . PHE A 1 187 ? 116.661 45.406 11.344 1.00 60.10 187 PHE A N 1
ATOM 1407 C CA . PHE A 1 187 ? 116.408 44.935 12.709 1.00 58.43 187 PHE A CA 1
ATOM 1408 C C . PHE A 1 187 ? 117.492 45.325 13.703 1.00 64.42 187 PHE A C 1
ATOM 1409 O O . PHE A 1 187 ? 118.678 45.356 13.368 1.00 66.40 187 PHE A O 1
ATOM 1417 N N . VAL A 1 188 ? 117.059 45.602 14.945 1.00 60.39 188 VAL A N 1
ATOM 1418 C CA . VAL A 1 188 ? 117.884 45.834 16.129 1.00 61.01 188 VAL A CA 1
ATOM 1419 C C . VAL A 1 188 ? 117.304 44.779 17.072 1.00 63.71 188 VAL A C 1
ATOM 1420 O O . VAL A 1 188 ? 116.206 44.967 17.626 1.00 60.16 188 VAL A O 1
ATOM 1424 N N . GLY A 1 189 ? 117.974 43.625 17.125 1.00 61.22 189 GLY A N 1
ATOM 1425 C CA . GLY A 1 189 ? 117.495 42.476 17.883 1.00 59.87 189 GLY A CA 1
ATOM 1426 C C . GLY A 1 189 ? 116.205 41.960 17.260 1.00 59.70 189 GLY A C 1
ATOM 1427 O O . GLY A 1 189 ? 116.198 41.598 16.078 1.00 59.25 189 GLY A O 1
ATOM 1428 N N . ILE A 1 190 ? 115.098 41.962 18.027 1.00 53.42 190 ILE A N 1
ATOM 1429 C CA . ILE A 1 190 ? 113.773 41.518 17.536 1.00 51.11 190 ILE A CA 1
ATOM 1430 C C . ILE A 1 190 ? 112.908 42.708 17.042 1.00 52.37 190 ILE A C 1
ATOM 1431 O O . ILE A 1 190 ? 111.784 42.511 16.587 1.00 50.17 190 ILE A O 1
ATOM 1436 N N . ILE A 1 191 ? 113.432 43.935 17.172 1.00 50.52 191 ILE A N 1
ATOM 1437 C CA . ILE A 1 191 ? 112.726 45.148 16.789 1.00 50.10 191 ILE A CA 1
ATOM 1438 C C . ILE A 1 191 ? 113.013 45.465 15.337 1.00 53.47 191 ILE A C 1
ATOM 1439 O O . ILE A 1 191 ? 114.155 45.735 14.971 1.00 55.11 191 ILE A O 1
ATOM 1444 N N . CYS A 1 192 ? 111.974 45.442 14.514 1.00 48.28 192 CYS A N 1
ATOM 1445 C CA . CYS A 1 192 ? 112.116 45.824 13.115 1.00 48.25 192 CYS A CA 1
ATOM 1446 C C . CYS A 1 192 ? 112.047 47.350 13.097 1.00 53.58 192 CYS A C 1
ATOM 1447 O O . CYS A 1 192 ? 111.103 47.923 13.638 1.00 53.37 192 CYS A O 1
ATOM 1450 N N . THR A 1 193 ? 113.039 48.000 12.502 1.00 51.93 193 THR A N 1
ATOM 1451 C CA . THR A 1 193 ? 113.130 49.465 12.437 1.00 53.02 193 THR A CA 1
ATOM 1452 C C . THR A 1 193 ? 112.136 50.086 11.433 1.00 55.87 193 THR A C 1
ATOM 1453 O O . THR A 1 193 ? 111.815 51.273 11.545 1.00 55.18 193 THR A O 1
ATOM 1457 N N . ARG A 1 194 ? 111.648 49.283 10.470 1.00 51.45 194 ARG A N 1
ATOM 1458 C CA . ARG A 1 194 ? 110.718 49.751 9.435 1.00 49.60 194 ARG A CA 1
ATOM 1459 C C . ARG A 1 194 ? 109.698 48.688 9.022 1.00 51.27 194 ARG A C 1
ATOM 1460 O O . ARG A 1 194 ? 109.531 48.394 7.834 1.00 50.68 194 ARG A O 1
ATOM 1468 N N . LEU A 1 195 ? 108.966 48.146 10.012 1.00 47.21 195 LEU A N 1
ATOM 1469 C CA . LEU A 1 195 ? 107.928 47.142 9.753 1.00 45.07 195 LEU A CA 1
ATOM 1470 C C . LEU A 1 195 ? 106.763 47.704 8.926 1.00 45.09 195 LEU A C 1
ATOM 1471 O O . LEU A 1 195 ? 106.238 48.764 9.250 1.00 44.45 195 LEU A O 1
ATOM 1476 N N . SER A 1 196 ? 106.369 46.994 7.865 1.00 39.81 196 SER A N 1
ATOM 1477 C CA . SER A 1 196 ? 105.211 47.351 7.065 1.00 37.71 196 SER A CA 1
ATOM 1478 C C . SER A 1 196 ? 104.038 46.454 7.515 1.00 41.62 196 SER A C 1
ATOM 1479 O O . SER A 1 196 ? 104.101 45.237 7.277 1.00 41.20 196 SER A O 1
ATOM 1482 N N . PRO A 1 197 ? 102.976 47.003 8.167 1.00 38.39 197 PRO A N 1
ATOM 1483 C CA . PRO A 1 197 ? 101.815 46.157 8.520 1.00 37.98 197 PRO A CA 1
ATOM 1484 C C . PRO A 1 197 ? 101.223 45.468 7.294 1.00 38.71 197 PRO A C 1
ATOM 1485 O O . PRO A 1 197 ? 100.882 44.302 7.387 1.00 36.75 197 PRO A O 1
ATOM 1489 N N . LYS A 1 198 ? 101.152 46.162 6.133 1.00 35.00 198 LYS A N 1
ATOM 1490 C CA . LYS A 1 198 ? 100.636 45.559 4.901 1.00 34.93 198 LYS A CA 1
ATOM 1491 C C . LYS A 1 198 ? 101.417 44.265 4.568 1.00 39.72 198 LYS A C 1
ATOM 1492 O O . LYS A 1 198 ? 100.784 43.234 4.318 1.00 38.91 198 LYS A O 1
ATOM 1498 N N . LYS A 1 199 ? 102.763 44.319 4.602 1.00 38.37 199 LYS A N 1
ATOM 1499 C CA . LYS A 1 199 ? 103.649 43.173 4.287 1.00 39.23 199 LYS A CA 1
ATOM 1500 C C . LYS A 1 199 ? 103.457 42.002 5.233 1.00 40.35 199 LYS A C 1
ATOM 1501 O O . LYS A 1 199 ? 103.384 40.860 4.787 1.00 38.60 199 LYS A O 1
ATOM 1507 N N . ILE A 1 200 ? 103.412 42.265 6.539 1.00 36.62 200 ILE A N 1
ATOM 1508 C CA . ILE A 1 200 ? 103.246 41.170 7.487 1.00 36.19 200 ILE A CA 1
ATOM 1509 C C . ILE A 1 200 ? 101.820 40.554 7.385 1.00 37.93 200 ILE A C 1
ATOM 1510 O O . ILE A 1 200 ? 101.692 39.330 7.490 1.00 37.24 200 ILE A O 1
ATOM 1515 N N . ILE A 1 201 ? 100.786 41.386 7.128 1.00 33.78 201 ILE A N 1
ATOM 1516 C CA . ILE A 1 201 ? 99.409 40.912 6.941 1.00 33.36 201 ILE A CA 1
ATOM 1517 C C . ILE A 1 201 ? 99.397 40.022 5.663 1.00 39.48 201 ILE A C 1
ATOM 1518 O O . ILE A 1 201 ? 98.947 38.885 5.719 1.00 39.18 201 ILE A O 1
ATOM 1523 N N . GLU A 1 202 ? 99.946 40.522 4.546 1.00 36.10 202 GLU A N 1
ATOM 1524 C CA . GLU A 1 202 ? 100.026 39.755 3.291 1.00 36.37 202 GLU A CA 1
ATOM 1525 C C . GLU A 1 202 ? 100.699 38.387 3.467 1.00 41.15 202 GLU A C 1
ATOM 1526 O O . GLU A 1 202 ? 100.215 37.406 2.910 1.00 41.23 202 GLU A O 1
ATOM 1532 N N . LYS A 1 203 ? 101.792 38.316 4.256 1.00 39.64 203 LYS A N 1
ATOM 1533 C CA . LYS A 1 203 ? 102.513 37.075 4.522 1.00 40.63 203 LYS A CA 1
ATOM 1534 C C . LYS A 1 203 ? 101.560 36.056 5.181 1.00 43.31 203 LYS A C 1
ATOM 1535 O O . LYS A 1 203 ? 101.509 34.888 4.788 1.00 43.10 203 LYS A O 1
ATOM 1541 N N . TRP A 1 204 ? 100.805 36.507 6.170 1.00 38.58 204 TRP A N 1
ATOM 1542 C CA . TRP A 1 204 ? 99.886 35.626 6.871 1.00 37.83 204 TRP A CA 1
ATOM 1543 C C . TRP A 1 204 ? 98.612 35.356 6.051 1.00 40.14 204 TRP A C 1
ATOM 1544 O O . TRP A 1 204 ? 98.069 34.270 6.175 1.00 40.79 204 TRP A O 1
ATOM 1555 N N . VAL A 1 205 ? 98.204 36.276 5.157 1.00 35.73 205 VAL A N 1
ATOM 1556 C CA . VAL A 1 205 ? 97.039 36.079 4.257 1.00 35.71 205 VAL A CA 1
ATOM 1557 C C . VAL A 1 205 ? 97.329 34.881 3.359 1.00 43.40 205 VAL A C 1
ATOM 1558 O O . VAL A 1 205 ? 96.499 33.980 3.260 1.00 41.76 205 VAL A O 1
ATOM 1562 N N . ASP A 1 206 ? 98.539 34.854 2.753 1.00 44.82 206 ASP A N 1
ATOM 1563 C CA . ASP A 1 206 ? 98.990 33.785 1.858 1.00 47.01 206 ASP A CA 1
ATOM 1564 C C . ASP A 1 206 ? 99.029 32.437 2.570 1.00 49.19 206 ASP A C 1
ATOM 1565 O O . ASP A 1 206 ? 98.525 31.454 2.030 1.00 48.08 206 ASP A O 1
ATOM 1570 N N . PHE A 1 207 ? 99.525 32.413 3.816 1.00 45.43 207 PHE A N 1
ATOM 1571 C CA . PHE A 1 207 ? 99.547 31.217 4.659 1.00 46.94 207 PHE A CA 1
ATOM 1572 C C . PHE A 1 207 ? 98.114 30.703 4.936 1.00 48.91 207 PHE A C 1
ATOM 1573 O O . PHE A 1 207 ? 97.829 29.542 4.657 1.00 50.87 207 PHE A O 1
ATOM 1581 N N . ALA A 1 208 ? 97.238 31.566 5.473 1.00 42.98 208 ALA A N 1
ATOM 1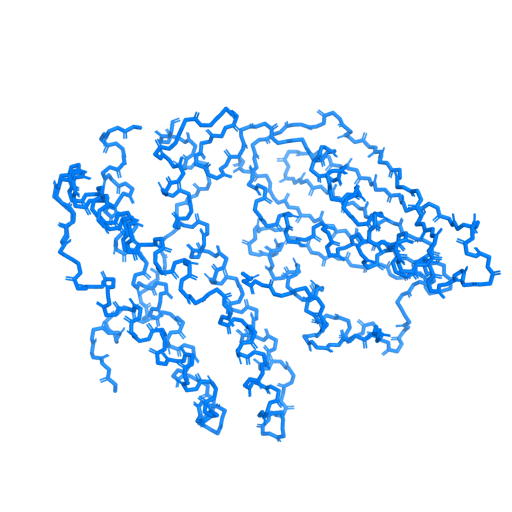582 C CA . ALA A 1 208 ? 95.840 31.273 5.817 1.00 41.44 208 ALA A CA 1
ATOM 1583 C C . ALA A 1 208 ? 95.013 30.846 4.585 1.00 44.42 208 ALA A C 1
ATOM 1584 O O . ALA A 1 208 ? 94.266 29.877 4.677 1.00 43.43 208 ALA A O 1
ATOM 1586 N N . ARG A 1 209 ? 95.167 31.542 3.448 1.00 41.39 209 ARG A N 1
ATOM 1587 C CA . ARG A 1 209 ? 94.458 31.206 2.207 1.00 42.46 209 ARG A CA 1
ATOM 1588 C C . ARG A 1 209 ? 94.764 29.799 1.713 1.00 49.52 209 ARG A C 1
ATOM 1589 O O . ARG A 1 209 ? 93.832 29.089 1.336 1.00 50.20 209 ARG A O 1
ATOM 1597 N N . ARG A 1 210 ? 96.050 29.379 1.752 1.00 48.23 210 ARG A N 1
ATOM 1598 C CA . ARG A 1 210 ? 96.492 28.050 1.299 1.00 51.26 210 ARG A CA 1
ATOM 1599 C C . ARG A 1 210 ? 95.868 26.941 2.153 1.00 55.96 210 ARG A C 1
ATOM 1600 O O . ARG A 1 210 ? 95.454 25.908 1.616 1.00 57.33 210 ARG A O 1
ATOM 1608 N N . LEU A 1 211 ? 95.803 27.164 3.473 1.00 50.26 211 LEU A N 1
ATOM 1609 C CA . LEU A 1 211 ? 95.201 26.236 4.430 1.00 50.32 211 LEU A CA 1
ATOM 1610 C C . LEU A 1 211 ? 93.686 26.183 4.262 1.00 51.60 211 LEU A C 1
ATOM 1611 O O . LEU A 1 211 ? 93.116 25.092 4.247 1.00 51.99 211 LEU A O 1
ATOM 1616 N N . CYS A 1 212 ? 93.051 27.355 4.066 1.00 45.64 212 CYS A N 1
ATOM 1617 C CA . CYS A 1 212 ? 91.616 27.480 3.839 1.00 44.55 212 CYS A CA 1
ATOM 1618 C C . CYS A 1 212 ? 91.212 26.782 2.524 1.00 48.91 212 CYS A C 1
ATOM 1619 O O . CYS A 1 212 ? 90.221 26.053 2.512 1.00 49.73 212 CYS A O 1
ATOM 1622 N N . GLU A 1 213 ? 92.007 26.956 1.449 1.00 45.17 213 GLU A N 1
ATOM 1623 C CA . GLU A 1 213 ? 91.769 26.290 0.158 1.00 47.26 213 GLU A CA 1
ATOM 1624 C C . GLU A 1 213 ? 91.849 24.768 0.296 1.00 54.57 213 GLU A C 1
ATOM 1625 O O . GLU A 1 213 ? 91.084 24.066 -0.348 1.00 55.29 213 GLU A O 1
ATOM 1631 N N . HIS A 1 214 ? 92.756 24.260 1.140 1.00 53.51 214 HIS A N 1
ATOM 1632 C CA . HIS A 1 214 ? 92.918 22.827 1.375 1.00 55.91 214 HIS A CA 1
ATOM 1633 C C . HIS A 1 214 ? 91.678 22.222 2.070 1.00 58.19 214 HIS A C 1
ATOM 1634 O O . HIS A 1 214 ? 91.236 21.141 1.676 1.00 60.34 214 HIS A O 1
ATOM 1641 N N . LYS A 1 215 ? 91.097 22.934 3.056 1.00 49.54 215 LYS A N 1
ATOM 1642 C CA . LYS A 1 215 ? 89.902 22.462 3.757 1.00 48.49 215 LYS A CA 1
ATOM 1643 C C . LYS A 1 215 ? 88.589 22.543 2.922 1.00 51.74 215 LYS A C 1
ATOM 1644 O O . LYS A 1 215 ? 87.820 21.587 2.929 1.00 53.23 215 LYS A O 1
ATOM 1650 N N . TYR A 1 216 ? 88.340 23.665 2.232 1.00 45.83 216 TYR A N 1
ATOM 1651 C CA . TYR A 1 216 ? 87.082 23.942 1.528 1.00 45.42 216 TYR A CA 1
ATOM 1652 C C . TYR A 1 216 ? 87.122 23.922 0.005 1.00 51.59 216 TYR A C 1
ATOM 1653 O O . TYR A 1 216 ? 86.059 23.903 -0.637 1.00 51.92 216 TYR A O 1
ATOM 1662 N N . GLY A 1 217 ? 88.316 23.979 -0.571 1.00 48.25 217 GLY A N 1
ATOM 1663 C CA . GLY A 1 217 ? 88.489 24.032 -2.019 1.00 48.30 217 GLY A CA 1
ATOM 1664 C C . GLY A 1 217 ? 88.454 25.448 -2.546 1.00 49.72 217 GLY A C 1
ATOM 1665 O O . GLY A 1 217 ? 88.462 25.672 -3.756 1.00 48.63 217 GLY A O 1
ATOM 1666 N N . ASN A 1 218 ? 88.389 26.421 -1.623 1.00 45.39 218 ASN A N 1
ATOM 1667 C CA . ASN A 1 218 ? 88.330 27.849 -1.904 1.00 42.87 218 ASN A CA 1
ATOM 1668 C C . ASN A 1 218 ? 88.620 28.598 -0.623 1.00 44.23 218 ASN A C 1
ATOM 1669 O O . ASN A 1 218 ? 88.506 28.032 0.455 1.00 44.52 218 ASN A O 1
ATOM 1674 N N . ALA A 1 219 ? 88.953 29.890 -0.745 1.00 39.38 219 ALA A N 1
ATOM 1675 C CA . ALA A 1 219 ? 89.220 30.770 0.391 1.00 38.22 219 ALA A CA 1
ATOM 1676 C C . ALA A 1 219 ? 88.716 32.158 0.013 1.00 41.16 219 ALA A C 1
ATOM 1677 O O . ALA A 1 219 ? 88.741 32.514 -1.178 1.00 40.08 219 ALA A O 1
ATOM 1679 N N . PRO A 1 220 ? 88.189 32.960 0.965 1.00 36.33 220 PRO A N 1
ATOM 1680 C CA . PRO A 1 220 ? 87.809 34.337 0.599 1.00 34.99 220 PRO A CA 1
ATOM 1681 C C . PRO A 1 220 ? 89.056 35.115 0.158 1.00 39.06 220 PRO A C 1
ATOM 1682 O O . PRO A 1 220 ? 90.150 34.883 0.690 1.00 37.17 220 PRO A O 1
ATOM 1686 N N . ARG A 1 221 ? 88.884 36.023 -0.810 1.00 36.74 221 ARG A N 1
ATOM 1687 C CA . ARG A 1 221 ? 89.925 36.947 -1.252 1.00 36.93 221 ARG A CA 1
ATOM 1688 C C . ARG A 1 221 ? 90.094 37.975 -0.101 1.00 39.36 221 ARG A C 1
ATOM 1689 O O . ARG A 1 221 ? 89.104 38.366 0.520 1.00 36.85 221 ARG A O 1
ATOM 1697 N N . VAL A 1 222 ? 91.337 38.374 0.197 1.00 36.24 222 VAL A N 1
ATOM 1698 C CA . VAL A 1 222 ? 91.586 39.373 1.236 1.00 35.90 222 VAL A CA 1
ATOM 1699 C C . VAL A 1 222 ? 92.005 40.706 0.626 1.00 42.15 222 VAL A C 1
ATOM 1700 O O . VAL A 1 222 ? 93.023 40.774 -0.062 1.00 44.93 222 VAL A O 1
ATOM 1704 N N . ARG A 1 223 ? 91.213 41.762 0.871 1.00 36.18 223 ARG A N 1
ATOM 1705 C CA . ARG A 1 223 ? 91.540 43.098 0.394 1.00 35.54 223 ARG A CA 1
ATOM 1706 C C . ARG A 1 223 ? 92.098 43.895 1.554 1.00 38.84 223 ARG A C 1
ATOM 1707 O O . ARG A 1 223 ? 91.562 43.821 2.664 1.00 37.55 223 ARG A O 1
ATOM 1715 N N . ILE A 1 224 ? 93.197 44.620 1.310 1.00 34.18 224 ILE A N 1
ATOM 1716 C CA . ILE A 1 224 ? 93.834 45.463 2.324 1.00 34.03 224 ILE A CA 1
ATOM 1717 C C . ILE A 1 224 ? 93.722 46.936 1.865 1.00 38.11 224 ILE A C 1
ATOM 1718 O O . ILE A 1 224 ? 94.095 47.248 0.728 1.00 36.35 224 ILE A O 1
ATOM 1723 N N . ASN A 1 225 ? 93.229 47.828 2.745 1.00 31.60 225 ASN A N 1
ATOM 1724 C CA . ASN A 1 225 ? 93.074 49.253 2.406 1.00 32.09 225 ASN A CA 1
ATOM 1725 C C . ASN A 1 225 ? 93.501 50.126 3.577 1.00 36.67 225 ASN A C 1
ATOM 1726 O O . ASN A 1 225 ? 93.984 49.594 4.580 1.00 36.87 225 ASN A O 1
ATOM 1731 N N . GLY A 1 226 ? 93.353 51.441 3.435 1.00 34.23 226 GLY A N 1
ATOM 1732 C CA . GLY A 1 226 ? 93.788 52.403 4.445 1.00 34.41 226 GLY A CA 1
ATOM 1733 C C . GLY A 1 226 ? 95.225 52.831 4.238 1.00 39.24 226 GLY A C 1
ATOM 1734 O O . GLY A 1 226 ? 95.643 53.049 3.091 1.00 39.64 226 GLY A O 1
ATOM 1735 N N . HIS A 1 227 ? 96.012 52.903 5.336 1.00 35.36 227 HIS A N 1
ATOM 1736 C CA . HIS A 1 227 ? 97.421 53.326 5.300 1.00 36.52 227 HIS A CA 1
ATOM 1737 C C . HIS A 1 227 ? 98.357 52.177 4.887 1.00 39.20 227 HIS A C 1
ATOM 1738 O O . HIS A 1 227 ? 99.178 51.695 5.664 1.00 37.70 227 HIS A O 1
ATOM 1745 N N . VAL A 1 228 ? 98.207 51.753 3.639 1.00 36.65 228 VAL A N 1
ATOM 1746 C CA . VAL A 1 228 ? 98.921 50.627 3.051 1.00 37.46 228 VAL A CA 1
ATOM 1747 C C . VAL A 1 228 ? 100.436 50.856 2.945 1.00 42.07 228 VAL A C 1
ATOM 1748 O O . VAL A 1 228 ? 101.166 49.876 2.927 1.00 41.69 228 VAL A O 1
ATOM 1752 N N . ALA A 1 229 ? 100.905 52.125 2.938 1.00 40.84 229 ALA A N 1
ATOM 1753 C CA . ALA A 1 229 ? 102.329 52.477 2.849 1.00 43.04 229 ALA A CA 1
ATOM 1754 C C . ALA A 1 229 ? 102.991 52.728 4.207 1.00 47.58 229 ALA A C 1
ATOM 1755 O O . ALA A 1 229 ? 104.178 53.027 4.259 1.00 49.47 229 ALA A O 1
ATOM 1757 N N . ALA A 1 230 ? 102.245 52.583 5.310 1.00 43.13 230 ALA A N 1
ATOM 1758 C CA . ALA A 1 230 ? 102.795 52.781 6.658 1.00 43.13 230 ALA A CA 1
ATOM 1759 C C . ALA A 1 230 ? 104.006 51.861 6.935 1.00 46.63 230 ALA A C 1
ATOM 1760 O O . ALA A 1 230 ? 104.004 50.700 6.531 1.00 45.14 230 ALA A O 1
ATOM 1762 N N . ARG A 1 231 ? 105.063 52.424 7.542 1.00 44.10 231 ARG A N 1
ATOM 1763 C CA . ARG A 1 231 ? 106.292 51.737 7.972 1.00 44.85 231 ARG A CA 1
ATOM 1764 C C . ARG A 1 231 ? 106.754 52.458 9.214 1.00 49.79 231 ARG A C 1
ATOM 1765 O O . ARG A 1 231 ? 106.737 53.691 9.247 1.00 51.09 231 ARG A O 1
ATOM 1773 N N . PHE A 1 232 ? 107.100 51.706 10.259 1.00 45.50 232 PHE A N 1
ATOM 1774 C CA . PHE A 1 232 ? 107.519 52.275 11.534 1.00 46.30 232 PHE A CA 1
ATOM 1775 C C . PHE A 1 232 ? 108.251 51.217 12.373 1.00 50.23 232 PHE A C 1
ATOM 1776 O O . PHE A 1 232 ? 108.042 50.016 12.146 1.00 47.56 232 PHE A O 1
ATOM 1784 N N . PRO A 1 233 ? 109.011 51.636 13.420 1.00 48.96 233 PRO A N 1
ATOM 1785 C CA . PRO A 1 233 ? 109.633 50.642 14.308 1.00 48.94 233 PRO A CA 1
ATOM 1786 C C . PRO A 1 233 ? 108.555 49.839 15.015 1.00 51.80 233 PRO A C 1
ATOM 1787 O O . PRO A 1 233 ? 107.587 50.415 15.509 1.00 51.02 233 PRO A O 1
ATOM 1791 N N . PHE A 1 234 ? 108.706 48.512 15.039 1.00 48.38 234 PHE A N 1
ATOM 1792 C CA . PHE A 1 234 ? 107.750 47.610 15.683 1.00 47.17 234 PHE A CA 1
ATOM 1793 C C . PHE A 1 234 ? 108.357 46.222 15.884 1.00 48.46 234 PHE A C 1
ATOM 1794 O O . PHE A 1 234 ? 109.333 45.882 15.218 1.00 47.89 234 PHE A O 1
ATOM 1802 N N . ILE A 1 235 ? 107.763 45.414 16.771 1.00 44.37 235 ILE A N 1
ATOM 1803 C CA . ILE A 1 235 ? 108.206 44.039 17.037 1.00 44.46 235 ILE A CA 1
ATOM 1804 C C . ILE A 1 235 ? 107.212 43.045 16.386 1.00 47.09 235 ILE A C 1
ATOM 1805 O O . ILE A 1 235 ? 106.098 42.890 16.894 1.00 46.97 235 ILE A O 1
ATOM 1810 N N . PRO A 1 236 ? 107.612 42.343 15.301 1.00 42.87 236 PRO A N 1
ATOM 1811 C CA . PRO A 1 236 ? 106.669 41.426 14.620 1.00 42.03 236 PRO A CA 1
ATOM 1812 C C . PRO A 1 236 ? 106.243 40.168 15.393 1.00 44.66 236 PRO A C 1
ATOM 1813 O O . PRO A 1 236 ? 105.143 39.686 15.158 1.00 41.21 236 PRO A O 1
ATOM 1817 N N . MET A 1 237 ? 107.112 39.620 16.273 1.00 42.45 237 MET A N 1
ATOM 1818 C CA . MET A 1 237 ? 106.858 38.392 17.046 1.00 41.99 237 MET A CA 1
ATOM 1819 C C . MET A 1 237 ? 105.385 38.208 17.511 1.00 46.09 237 MET A C 1
ATOM 1820 O O . MET A 1 237 ? 104.790 37.208 17.114 1.00 45.10 237 MET A O 1
ATOM 1825 N N . PRO A 1 238 ? 104.747 39.108 18.299 1.00 44.21 238 PRO A N 1
ATOM 1826 C CA . PRO A 1 238 ? 103.342 38.837 18.695 1.00 42.57 238 PRO A CA 1
ATOM 1827 C C . PRO A 1 238 ? 102.333 38.875 17.537 1.00 43.57 238 PRO A C 1
ATOM 1828 O O . PRO A 1 238 ? 101.333 38.153 17.582 1.00 39.52 238 PRO A O 1
ATOM 1832 N N . LEU A 1 239 ? 102.623 39.669 16.474 1.00 40.36 239 LEU A N 1
ATOM 1833 C CA . LEU A 1 239 ? 101.763 39.748 15.288 1.00 38.97 239 LEU A CA 1
ATOM 1834 C C . LEU A 1 239 ? 101.790 38.420 14.558 1.00 40.52 239 LEU A C 1
ATOM 1835 O O . LEU A 1 239 ? 100.797 38.056 13.943 1.00 38.20 239 LEU A O 1
ATOM 1840 N N . ASP A 1 240 ? 102.921 37.683 14.665 1.00 39.16 240 ASP A N 1
ATOM 1841 C CA . ASP A 1 240 ? 103.102 36.350 14.075 1.00 39.58 240 ASP A CA 1
ATOM 1842 C C . ASP A 1 240 ? 102.184 35.322 14.740 1.00 41.45 240 ASP A C 1
ATOM 1843 O O . ASP A 1 240 ? 101.857 34.332 14.100 1.00 41.41 240 ASP A O 1
ATOM 1848 N N . TYR A 1 241 ? 101.735 35.565 16.001 1.00 35.87 241 TYR A N 1
ATOM 1849 C CA . TYR A 1 241 ? 100.713 34.711 16.589 1.00 35.53 241 TYR A CA 1
ATOM 1850 C C . TYR A 1 241 ? 99.313 35.242 16.206 1.00 37.30 241 TYR A C 1
ATOM 1851 O O . TYR A 1 241 ? 98.466 34.467 15.745 1.00 37.00 241 TYR A O 1
ATOM 1860 N N . ILE A 1 242 ? 99.069 36.552 16.444 1.00 32.29 242 ILE A N 1
ATOM 1861 C CA . ILE A 1 242 ? 97.754 37.189 16.328 1.00 31.33 242 ILE A CA 1
ATOM 1862 C C . ILE A 1 242 ? 97.179 37.173 14.916 1.00 33.99 242 ILE A C 1
ATOM 1863 O O . ILE A 1 242 ? 96.029 36.768 14.741 1.00 30.69 242 ILE A O 1
ATOM 1868 N N . LEU A 1 243 ? 97.923 37.683 13.947 1.00 32.85 243 LEU A N 1
ATOM 1869 C CA . LEU A 1 243 ? 97.401 37.798 12.582 1.00 32.13 243 LEU A CA 1
ATOM 1870 C C . LEU A 1 243 ? 96.930 36.462 11.967 1.00 35.35 243 LEU A C 1
ATOM 1871 O O . LEU A 1 243 ? 95.780 36.433 11.553 1.00 34.44 243 LEU A O 1
ATOM 1876 N N . PRO A 1 244 ? 97.698 35.338 11.951 1.00 34.02 244 PRO A N 1
ATOM 1877 C CA . PRO A 1 244 ? 97.148 34.110 11.328 1.00 35.65 244 PRO A CA 1
ATOM 1878 C C . PRO A 1 244 ? 95.914 33.555 12.056 1.00 36.56 244 PRO A C 1
ATOM 1879 O O . PRO A 1 244 ? 95.035 32.974 11.413 1.00 34.45 244 PRO A O 1
ATOM 1883 N N . GLU A 1 245 ? 95.833 33.782 13.371 1.00 33.22 245 GLU A N 1
ATOM 1884 C CA . GLU A 1 245 ? 94.698 33.354 14.180 1.00 32.23 245 GLU A CA 1
ATOM 1885 C C . GLU A 1 245 ? 93.404 34.100 13.797 1.00 33.45 245 GLU A C 1
ATOM 1886 O O . GLU A 1 245 ? 92.368 33.474 13.608 1.00 32.55 245 GLU A O 1
ATOM 1892 N N . LEU A 1 246 ? 93.481 35.418 13.670 1.00 30.10 246 LEU A N 1
ATOM 1893 C CA . LEU A 1 246 ? 92.344 36.284 13.328 1.00 28.95 246 LEU A CA 1
ATOM 1894 C C . LEU A 1 246 ? 91.927 36.091 11.884 1.00 32.29 246 LEU A C 1
ATOM 1895 O O . LEU A 1 246 ? 90.727 36.174 11.576 1.00 30.51 246 LEU A O 1
ATOM 1900 N N . LEU A 1 247 ? 92.912 35.822 11.013 1.00 30.40 247 LEU A N 1
ATOM 1901 C CA . LEU A 1 247 ? 92.665 35.532 9.593 1.00 31.91 247 LEU A CA 1
ATOM 1902 C C . LEU A 1 247 ? 91.953 34.186 9.440 1.00 35.79 247 LEU A C 1
ATOM 1903 O O . LEU A 1 247 ? 91.004 34.073 8.665 1.00 35.76 247 LEU A O 1
ATOM 1908 N N . LYS A 1 248 ? 92.397 33.180 10.200 1.00 32.43 248 LYS A N 1
ATOM 1909 C CA . LYS A 1 248 ? 91.774 31.862 10.220 1.00 34.02 248 LYS A CA 1
ATOM 1910 C C . LYS A 1 248 ? 90.315 32.026 10.696 1.00 36.11 248 LYS A C 1
ATOM 1911 O O . LYS A 1 248 ? 89.410 31.508 10.037 1.00 36.62 248 LYS A O 1
ATOM 1917 N N . ASN A 1 249 ? 90.092 32.758 11.800 1.00 31.91 249 ASN A N 1
ATOM 1918 C CA . ASN A 1 249 ? 88.740 33.010 12.325 1.00 31.79 249 ASN A CA 1
ATOM 1919 C C . ASN A 1 249 ? 87.805 33.620 11.286 1.00 34.55 249 ASN A C 1
ATOM 1920 O O . ASN A 1 249 ? 86.699 33.118 11.121 1.00 34.11 249 ASN A O 1
ATOM 1925 N N . ALA A 1 250 ? 88.259 34.689 10.589 1.00 30.68 250 ALA A N 1
ATOM 1926 C CA . ALA A 1 250 ? 87.485 35.400 9.565 1.00 30.38 250 ALA A CA 1
ATOM 1927 C C . ALA A 1 250 ? 87.230 34.515 8.354 1.00 35.76 250 ALA A C 1
ATOM 1928 O O . ALA A 1 250 ? 86.117 34.515 7.815 1.00 35.58 250 ALA A O 1
ATOM 1930 N N . MET A 1 251 ? 88.258 33.773 7.903 1.00 34.03 251 MET A N 1
ATOM 1931 C CA . MET A 1 251 ? 88.120 32.897 6.739 1.00 34.74 251 MET A CA 1
ATOM 1932 C C . MET A 1 251 ? 87.200 31.721 7.028 1.00 36.80 251 MET A C 1
ATOM 1933 O O . MET A 1 251 ? 86.310 31.459 6.224 1.00 35.10 251 MET A O 1
ATOM 1938 N N . ARG A 1 252 ? 87.401 31.034 8.174 1.00 35.14 252 ARG A N 1
ATOM 1939 C CA . ARG A 1 252 ? 86.559 29.912 8.606 1.00 36.33 252 ARG A CA 1
ATOM 1940 C C . ARG A 1 252 ? 85.098 30.351 8.720 1.00 38.12 252 ARG A C 1
ATOM 1941 O O . ARG A 1 252 ? 84.242 29.685 8.139 1.00 38.11 252 ARG A O 1
ATOM 1949 N N . ALA A 1 253 ? 84.823 31.486 9.419 1.00 33.66 253 ALA A N 1
ATOM 1950 C CA . ALA A 1 253 ? 83.453 32.009 9.576 1.00 32.62 253 ALA A CA 1
ATOM 1951 C C . ALA A 1 253 ? 82.823 32.287 8.213 1.00 36.98 253 ALA A C 1
ATOM 1952 O O . ALA A 1 253 ? 81.681 31.893 8.003 1.00 35.74 253 ALA A O 1
ATOM 1954 N N . THR A 1 254 ? 83.587 32.874 7.263 1.00 32.97 254 THR A N 1
ATOM 1955 C CA . THR A 1 254 ? 83.085 33.146 5.908 1.00 32.65 254 THR A CA 1
ATOM 1956 C C . THR A 1 254 ? 82.738 31.844 5.183 1.00 37.52 254 THR A C 1
ATOM 1957 O O . THR A 1 254 ? 81.678 31.771 4.560 1.00 36.20 254 THR A O 1
ATOM 1961 N N . MET A 1 255 ? 83.640 30.831 5.224 1.00 35.13 255 MET A N 1
ATOM 1962 C CA . MET A 1 255 ? 83.369 29.573 4.516 1.00 36.33 255 MET A CA 1
ATOM 1963 C C . MET A 1 255 ? 82.194 28.797 5.126 1.00 41.61 255 MET A C 1
ATOM 1964 O O . MET A 1 255 ? 81.342 28.313 4.377 1.00 41.56 255 MET A O 1
ATOM 1969 N N . GLU A 1 256 ? 82.122 28.746 6.473 1.00 38.49 256 GLU A N 1
ATOM 1970 C CA . GLU A 1 256 ? 81.052 28.031 7.200 1.00 39.60 256 GLU A CA 1
ATOM 1971 C C . GLU A 1 256 ? 79.673 28.632 6.974 1.00 43.40 256 GLU A C 1
ATOM 1972 O O . GLU A 1 256 ? 78.686 27.909 6.973 1.00 44.78 256 GLU A O 1
ATOM 1978 N N . SER A 1 257 ? 79.629 29.934 6.725 1.00 40.18 257 SER A N 1
ATOM 1979 C CA . SER A 1 257 ? 78.447 30.757 6.432 1.00 39.73 257 SER A CA 1
ATOM 1980 C C . SER A 1 257 ? 77.976 30.672 4.978 1.00 43.21 257 SER A C 1
ATOM 1981 O O . SER A 1 257 ? 76.876 31.136 4.665 1.00 41.66 257 SER A O 1
ATOM 1984 N N . HIS A 1 258 ? 78.849 30.197 4.075 1.00 40.18 258 HIS A N 1
ATOM 1985 C CA . HIS A 1 258 ? 78.569 30.147 2.642 1.00 40.24 258 HIS A CA 1
ATOM 1986 C C . HIS A 1 258 ? 78.855 28.752 2.065 1.00 46.41 258 HIS A C 1
ATOM 1987 O O . HIS A 1 258 ? 79.245 28.642 0.905 1.00 44.58 258 HIS A O 1
ATOM 1994 N N . LEU A 1 259 ? 78.621 27.684 2.862 1.00 47.00 259 LEU A N 1
ATOM 1995 C CA . LEU A 1 259 ? 78.830 26.289 2.433 1.00 49.74 259 LEU A CA 1
ATOM 1996 C C . LEU A 1 259 ? 78.002 25.895 1.215 1.00 56.12 259 LEU A C 1
ATOM 1997 O O . LEU A 1 259 ? 78.441 25.043 0.444 1.00 57.43 259 LEU A O 1
ATOM 2002 N N A ASP A 1 260 ? 76.826 26.537 1.035 0.50 52.98 260 ASP A N 1
ATOM 2003 N N B ASP A 1 260 ? 76.828 26.534 1.031 0.50 52.82 260 ASP A N 1
ATOM 2004 C CA A ASP A 1 260 ? 75.912 26.327 -0.087 0.50 54.00 260 ASP A CA 1
ATOM 2005 C CA B ASP A 1 260 ? 75.919 26.325 -0.096 0.50 53.77 260 ASP A CA 1
ATOM 2006 C C A ASP A 1 260 ? 76.452 26.909 -1.411 0.50 57.06 260 ASP A C 1
ATOM 2007 C C B ASP A 1 260 ? 76.473 26.896 -1.415 0.50 56.96 260 ASP A C 1
ATOM 2008 O O A ASP A 1 260 ? 76.107 26.395 -2.472 0.50 57.49 260 ASP A O 1
ATOM 2009 O O B ASP A 1 260 ? 76.149 26.369 -2.477 0.50 57.39 260 ASP A O 1
ATOM 2018 N N . THR A 1 261 ? 77.301 27.967 -1.349 1.00 51.93 261 THR A N 1
ATOM 2019 C CA . THR A 1 261 ? 77.940 28.604 -2.537 1.00 50.22 261 THR A CA 1
ATOM 2020 C C . THR A 1 261 ? 79.463 28.671 -2.219 1.00 50.49 261 THR A C 1
ATOM 2021 O O . THR A 1 261 ? 79.969 29.778 -2.020 1.00 49.55 261 THR A O 1
ATOM 2025 N N . PRO A 1 262 ? 80.211 27.534 -2.080 1.00 46.44 262 PRO A N 1
ATOM 2026 C CA . PRO A 1 262 ? 81.605 27.630 -1.583 1.00 44.47 262 PRO A CA 1
ATOM 2027 C C . PRO A 1 262 ? 82.614 28.308 -2.517 1.00 45.53 262 PRO A C 1
ATOM 2028 O O . PRO A 1 262 ? 83.646 28.778 -2.044 1.00 43.62 262 PRO A O 1
ATOM 2032 N N . TYR A 1 263 ? 82.300 28.400 -3.812 1.00 41.42 263 TYR A N 1
ATOM 2033 C CA . TYR A 1 263 ? 83.178 29.042 -4.792 1.00 41.62 263 TYR A CA 1
ATOM 2034 C C . TYR A 1 263 ? 82.775 30.502 -5.082 1.00 44.90 263 TYR A C 1
ATOM 2035 O O . TYR A 1 263 ? 83.391 31.160 -5.926 1.00 44.86 263 TYR A O 1
ATOM 2044 N N . ASN A 1 264 ? 81.775 31.023 -4.346 1.00 41.43 264 ASN A N 1
ATOM 2045 C CA . ASN A 1 264 ? 81.330 32.417 -4.462 1.00 40.14 264 ASN A CA 1
ATOM 2046 C C . ASN A 1 264 ? 81.105 32.984 -3.064 1.00 42.96 264 ASN A C 1
ATOM 2047 O O . ASN A 1 264 ? 79.973 32.989 -2.565 1.00 42.16 264 ASN A O 1
ATOM 2052 N N . VAL A 1 265 ? 82.215 33.381 -2.386 1.00 38.96 265 VAL A N 1
ATOM 2053 C CA . VAL A 1 265 ? 82.138 33.874 -1.007 1.00 37.28 265 VAL A CA 1
ATOM 2054 C C . VAL A 1 265 ? 82.574 35.349 -0.924 1.00 38.59 265 VAL A C 1
ATOM 2055 O O . VAL A 1 265 ? 83.434 35.777 -1.720 1.00 36.81 265 VAL A O 1
ATOM 2059 N N . PRO A 1 266 ? 82.033 36.131 0.043 1.00 35.18 266 PRO A N 1
ATOM 2060 C CA . PRO A 1 266 ? 82.441 37.543 0.150 1.00 33.94 266 PRO A CA 1
ATOM 2061 C C . PRO A 1 266 ? 83.865 37.704 0.688 1.00 35.22 266 PRO A C 1
ATOM 2062 O O . PRO A 1 266 ? 84.358 36.888 1.485 1.00 33.59 266 PRO A O 1
ATOM 2066 N N . ASP A 1 267 ? 84.508 38.791 0.254 1.00 31.32 267 ASP A N 1
ATOM 2067 C CA . ASP A 1 267 ? 85.882 39.140 0.617 1.00 30.84 267 ASP A CA 1
ATOM 2068 C C . ASP A 1 267 ? 85.999 39.448 2.103 1.00 34.41 267 ASP A C 1
ATOM 2069 O O . ASP A 1 267 ? 85.040 39.921 2.711 1.00 35.19 267 ASP A O 1
ATOM 2074 N N . VAL A 1 268 ? 87.180 39.215 2.655 1.00 31.61 268 VAL A N 1
ATOM 2075 C CA . VAL A 1 268 ? 87.543 39.650 4.021 1.00 30.35 268 VAL A CA 1
ATOM 2076 C C . VAL A 1 268 ? 88.252 41.007 3.760 1.00 33.51 268 VAL A C 1
ATOM 2077 O O . VAL A 1 268 ? 89.069 41.091 2.844 1.00 33.02 268 VAL A O 1
ATOM 2081 N N . VAL A 1 269 ? 87.869 42.072 4.470 1.00 31.05 269 VAL A N 1
ATOM 2082 C CA . VAL A 1 269 ? 88.439 43.415 4.203 1.00 30.49 269 VAL A CA 1
ATOM 2083 C C . VAL A 1 269 ? 89.253 43.862 5.405 1.00 32.96 269 VAL A C 1
ATOM 2084 O O . VAL A 1 269 ? 88.723 43.927 6.523 1.00 31.49 269 VAL A O 1
ATOM 2088 N N . ILE A 1 270 ? 90.541 44.167 5.178 1.00 29.86 270 ILE A N 1
ATOM 2089 C CA . ILE A 1 270 ? 91.442 44.591 6.267 1.00 30.29 270 ILE A CA 1
ATOM 2090 C C . ILE A 1 270 ? 91.797 46.057 6.074 1.00 34.36 270 ILE A C 1
ATOM 2091 O O . ILE A 1 270 ? 92.299 46.432 5.005 1.00 33.27 270 ILE A O 1
ATOM 2096 N N . THR A 1 271 ? 91.550 46.867 7.117 1.00 29.37 271 THR A N 1
ATOM 2097 C CA . THR A 1 271 ? 91.882 48.288 7.109 1.00 28.71 271 THR A CA 1
ATOM 2098 C C . THR A 1 271 ? 93.034 48.574 8.046 1.00 31.67 271 THR A C 1
ATOM 2099 O O . THR A 1 271 ? 93.005 48.183 9.217 1.00 30.52 271 THR A O 1
ATOM 2103 N N . ILE A 1 272 ? 94.052 49.274 7.534 1.00 31.01 272 ILE A N 1
ATOM 2104 C CA . ILE A 1 272 ? 95.195 49.711 8.333 1.00 32.12 272 ILE A CA 1
ATOM 2105 C C . ILE A 1 272 ? 95.014 51.209 8.654 1.00 36.02 272 ILE A C 1
ATOM 2106 O O . ILE A 1 272 ? 94.882 52.022 7.730 1.00 34.67 272 ILE A O 1
ATOM 2111 N N . ALA A 1 273 ? 95.031 51.568 9.946 1.00 32.03 273 ALA A N 1
ATOM 2112 C CA . ALA A 1 273 ? 94.958 52.978 10.354 1.00 32.82 273 ALA A CA 1
ATOM 2113 C C . ALA A 1 273 ? 96.192 53.285 11.192 1.00 39.16 273 ALA A C 1
ATOM 2114 O O . ALA A 1 273 ? 96.391 52.681 12.245 1.00 38.64 273 ALA A O 1
ATOM 2116 N N . ASN A 1 274 ? 97.052 54.186 10.694 1.00 37.37 274 ASN A N 1
ATOM 2117 C CA . ASN A 1 274 ? 98.283 54.532 11.404 1.00 38.78 274 ASN A CA 1
ATOM 2118 C C . ASN A 1 274 ? 98.277 56.000 11.857 1.00 42.17 274 ASN A C 1
ATOM 2119 O O . ASN A 1 274 ? 98.106 56.903 11.052 1.00 43.22 274 ASN A O 1
ATOM 2124 N N . ASN A 1 275 ? 98.427 56.222 13.147 1.00 39.28 275 ASN A N 1
ATOM 2125 C CA . ASN A 1 275 ? 98.488 57.572 13.716 1.00 40.26 275 ASN A CA 1
ATOM 2126 C C . ASN A 1 275 ? 99.694 57.627 14.680 1.00 43.98 275 ASN A C 1
ATOM 2127 O O . ASN A 1 275 ? 100.384 56.619 14.823 1.00 42.28 275 ASN A O 1
ATOM 2132 N N . ASP A 1 276 ? 99.936 58.771 15.341 1.00 43.78 276 ASP A N 1
ATOM 2133 C CA . ASP A 1 276 ? 101.059 58.947 16.280 1.00 44.90 276 ASP A CA 1
ATOM 2134 C C . ASP A 1 276 ? 101.023 58.053 17.513 1.00 48.18 276 ASP A C 1
ATOM 2135 O O . ASP A 1 276 ? 102.082 57.681 18.026 1.00 48.79 276 ASP A O 1
ATOM 2140 N N . VAL A 1 277 ? 99.815 57.752 18.021 1.00 42.59 277 VAL A N 1
ATOM 2141 C CA . VAL A 1 277 ? 99.600 56.969 19.241 1.00 40.89 277 VAL A CA 1
ATOM 2142 C C . VAL A 1 277 ? 99.617 55.461 18.972 1.00 42.54 277 VAL A C 1
ATOM 2143 O O . VAL A 1 277 ? 100.297 54.721 19.680 1.00 41.66 277 VAL A O 1
ATOM 2147 N N . ASP A 1 278 ? 98.818 54.988 17.999 1.00 38.15 278 ASP A N 1
ATOM 2148 C CA . ASP A 1 278 ? 98.734 53.552 17.798 1.00 36.06 278 ASP A CA 1
ATOM 2149 C C . ASP A 1 278 ? 98.581 53.126 16.348 1.00 39.76 278 ASP A C 1
ATOM 2150 O O . ASP A 1 278 ? 98.451 53.949 15.439 1.00 39.43 278 ASP A O 1
ATOM 2155 N N . LEU A 1 279 ? 98.621 51.820 16.150 1.00 38.37 279 LEU A N 1
ATOM 2156 C CA . LEU A 1 279 ? 98.377 51.165 14.881 1.00 38.92 279 LEU A CA 1
ATOM 2157 C C . LEU A 1 279 ? 97.061 50.411 15.065 1.00 38.84 279 LEU A C 1
ATOM 2158 O O . LEU A 1 279 ? 96.907 49.681 16.060 1.00 37.55 279 LEU A O 1
ATOM 2163 N N . ILE A 1 280 ? 96.093 50.642 14.157 1.00 33.08 280 ILE A N 1
ATOM 2164 C CA . ILE A 1 280 ? 94.804 49.939 14.207 1.00 31.43 280 ILE A CA 1
ATOM 2165 C C . ILE A 1 280 ? 94.703 49.047 12.978 1.00 35.10 280 ILE A C 1
ATOM 2166 O O . ILE A 1 280 ? 94.851 49.518 11.849 1.00 35.05 280 ILE A O 1
ATOM 2171 N N . ILE A 1 281 ? 94.409 47.765 13.205 1.00 31.54 281 ILE A N 1
ATOM 2172 C CA . ILE A 1 281 ? 94.157 46.796 12.143 1.00 30.49 281 ILE A CA 1
ATOM 2173 C C . ILE A 1 281 ? 92.753 46.302 12.370 1.00 32.49 281 ILE A C 1
ATOM 2174 O O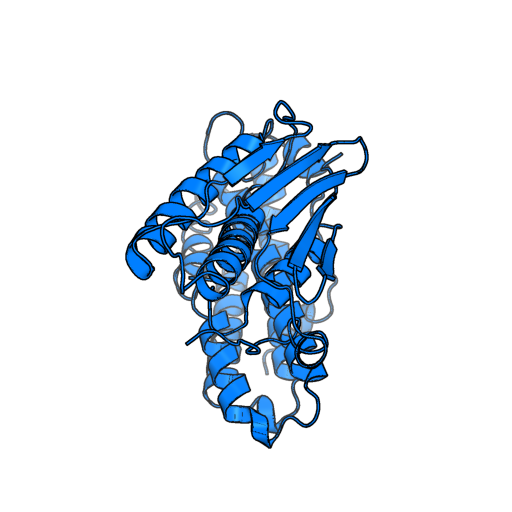 . ILE A 1 281 ? 92.476 45.649 13.384 1.00 31.18 281 ILE A O 1
ATOM 2179 N N . ARG A 1 282 ? 91.864 46.640 11.442 1.00 29.34 282 ARG A N 1
ATOM 2180 C CA . ARG A 1 282 ? 90.466 46.208 11.483 1.00 29.65 282 ARG A CA 1
ATOM 2181 C C . ARG A 1 282 ? 90.299 45.096 10.463 1.00 32.72 282 ARG A C 1
ATOM 2182 O O . ARG A 1 282 ? 90.623 45.289 9.287 1.00 30.71 282 ARG A O 1
ATOM 2190 N N . ILE A 1 283 ? 89.814 43.933 10.919 1.00 29.31 283 ILE A N 1
ATOM 2191 C CA . ILE A 1 283 ? 89.548 42.769 10.061 1.00 28.36 283 ILE A CA 1
ATOM 2192 C C . ILE A 1 283 ? 88.025 42.586 10.011 1.00 32.19 283 ILE A C 1
ATOM 2193 O O . ILE A 1 283 ? 87.398 42.228 11.022 1.00 29.09 283 ILE A O 1
ATOM 2198 N N . SER A 1 284 ? 87.429 42.878 8.840 1.00 31.18 284 SER A N 1
ATOM 2199 C CA . SER A 1 284 ? 85.971 42.808 8.678 1.00 31.45 284 SER A CA 1
ATOM 2200 C C . SER A 1 284 ? 85.610 41.668 7.749 1.00 35.73 284 SER A C 1
ATOM 2201 O O . SER A 1 284 ? 86.086 41.592 6.611 1.00 33.46 284 SER A O 1
ATOM 2204 N N . ASP A 1 285 ? 84.743 40.788 8.238 1.00 32.43 285 ASP A N 1
ATOM 2205 C CA . ASP A 1 285 ? 84.299 39.655 7.450 1.00 31.63 285 ASP A CA 1
ATOM 2206 C C . ASP A 1 285 ? 82.789 39.712 7.290 1.00 35.01 285 ASP A C 1
ATOM 2207 O O . ASP A 1 285 ? 82.112 40.443 8.028 1.00 33.15 285 ASP A O 1
ATOM 2212 N N . ARG A 1 286 ? 82.267 38.886 6.364 1.00 30.18 286 ARG A N 1
ATOM 2213 C CA . ARG A 1 286 ? 80.835 38.694 6.149 1.00 30.96 286 ARG A CA 1
ATOM 2214 C C . ARG A 1 286 ? 80.494 37.221 6.504 1.00 35.29 286 ARG A C 1
ATOM 2215 O O . ARG A 1 286 ? 79.786 36.522 5.792 1.00 34.74 286 ARG A O 1
ATOM 2223 N N . GLY A 1 287 ? 81.029 36.787 7.637 1.00 33.67 287 GLY A N 1
ATOM 2224 C CA . GLY A 1 287 ? 80.892 35.430 8.149 1.00 33.84 287 GLY A CA 1
ATOM 2225 C C . GLY A 1 287 ? 79.699 35.111 9.022 1.00 38.05 287 GLY A C 1
ATOM 2226 O O . GLY A 1 287 ? 79.685 34.047 9.643 1.00 37.88 287 GLY A O 1
ATOM 2227 N N . GLY A 1 288 ? 78.695 35.993 9.049 1.00 35.74 288 GLY A N 1
ATOM 2228 C CA . GLY A 1 288 ? 77.466 35.780 9.820 1.00 36.03 288 GLY A CA 1
ATOM 2229 C C . GLY A 1 288 ? 77.456 36.287 11.255 1.00 37.60 288 GLY A C 1
ATOM 2230 O O . GLY A 1 288 ? 76.405 36.282 11.907 1.00 37.06 288 GLY A O 1
ATOM 2231 N N . GLY A 1 289 ? 78.629 36.656 11.772 1.00 34.05 289 GLY A N 1
ATOM 2232 C CA . GLY A 1 289 ? 78.767 37.179 13.126 1.00 32.90 289 GLY A CA 1
ATOM 2233 C C . GLY A 1 289 ? 78.984 36.140 14.200 1.00 37.47 289 GLY A C 1
ATOM 2234 O O . GLY A 1 289 ? 78.947 34.932 13.946 1.00 36.31 289 GLY A O 1
ATOM 2235 N N . ILE A 1 290 ? 79.210 36.619 15.422 1.00 34.62 290 ILE A N 1
ATOM 2236 C CA . ILE A 1 290 ? 79.346 35.783 16.603 1.00 34.39 290 ILE A CA 1
ATOM 2237 C C . ILE A 1 290 ? 77.972 35.860 17.284 1.00 39.66 290 ILE A C 1
ATOM 2238 O O . ILE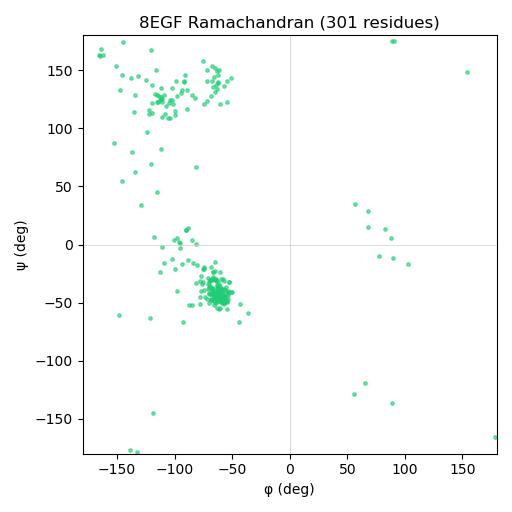 A 1 290 ? 77.575 36.949 17.734 1.00 38.06 290 ILE A O 1
ATOM 2243 N N . ALA A 1 291 ? 77.249 34.715 17.343 1.00 38.66 291 ALA A N 1
ATOM 2244 C CA . ALA A 1 291 ? 75.885 34.613 17.910 1.00 39.57 291 ALA A CA 1
ATOM 2245 C C . ALA A 1 291 ? 75.772 35.220 19.311 1.00 41.45 291 ALA A C 1
ATOM 2246 O O . ALA A 1 291 ? 76.720 35.147 20.109 1.00 40.26 291 ALA A O 1
ATOM 2248 N N . HIS A 1 292 ? 74.623 35.851 19.592 1.00 38.19 292 HIS A N 1
ATOM 2249 C CA . HIS A 1 292 ? 74.356 36.437 20.916 1.00 38.70 292 HIS A CA 1
ATOM 2250 C C . HIS A 1 292 ? 74.623 35.445 22.065 1.00 44.49 292 HIS A C 1
ATOM 2251 O O . HIS A 1 292 ? 75.240 35.826 23.057 1.00 43.10 292 HIS A O 1
ATOM 2258 N N . LYS A 1 293 ? 74.232 34.161 21.890 1.00 45.72 293 LYS A N 1
ATOM 2259 C CA . LYS A 1 293 ? 74.436 33.100 22.904 1.00 47.12 293 LYS A CA 1
ATOM 2260 C C . LYS A 1 293 ? 75.922 32.801 23.189 1.00 52.41 293 LYS A C 1
ATOM 2261 O O . LYS A 1 293 ? 76.253 32.457 24.316 1.00 52.90 293 LYS A O 1
ATOM 2267 N N . ASP A 1 294 ? 76.810 32.972 22.180 1.00 49.06 294 ASP A N 1
ATOM 2268 C CA . ASP A 1 294 ? 78.256 32.710 22.296 1.00 47.60 294 ASP A CA 1
ATOM 2269 C C . ASP A 1 294 ? 79.128 33.913 22.657 1.00 51.20 294 ASP A C 1
ATOM 2270 O O . ASP A 1 294 ? 80.282 33.716 23.030 1.00 50.16 294 ASP A O 1
ATOM 2275 N N . LEU A 1 295 ? 78.612 35.144 22.505 1.00 49.66 295 LEU A N 1
ATOM 2276 C CA . LEU A 1 295 ? 79.370 36.391 22.672 1.00 49.64 295 LEU A CA 1
ATOM 2277 C C . LEU A 1 295 ? 80.124 36.528 24.012 1.00 52.96 295 LEU A C 1
ATOM 2278 O O . LEU A 1 295 ? 81.272 36.971 24.007 1.00 50.26 295 LEU A O 1
ATOM 2283 N N . ASP A 1 296 ? 79.511 36.127 25.127 1.00 51.21 296 ASP A N 1
ATOM 2284 C CA . ASP A 1 296 ? 80.151 36.205 26.449 1.00 52.08 296 ASP A CA 1
ATOM 2285 C C . ASP A 1 296 ? 81.102 35.023 26.719 1.00 53.68 296 ASP A C 1
ATOM 2286 O O . ASP A 1 296 ? 81.734 34.979 27.778 1.00 53.94 296 ASP A O 1
ATOM 2291 N N . ARG A 1 297 ? 81.233 34.098 25.748 1.00 46.83 297 ARG A N 1
ATOM 2292 C CA . ARG A 1 297 ? 82.061 32.902 25.872 1.00 45.92 297 ARG A CA 1
ATOM 2293 C C . ARG A 1 297 ? 83.292 32.853 24.959 1.00 46.41 297 ARG A C 1
ATOM 2294 O O . ARG A 1 297 ? 84.236 32.123 25.276 1.00 44.43 297 ARG A O 1
ATOM 2302 N N . VAL A 1 298 ? 83.281 33.595 23.821 1.00 40.72 298 VAL A N 1
ATOM 2303 C CA . VAL A 1 298 ? 84.362 33.567 22.825 1.00 38.81 298 VAL A CA 1
ATOM 2304 C C . VAL A 1 298 ? 85.715 33.951 23.394 1.00 39.85 298 VAL A C 1
ATOM 2305 O O . VAL A 1 298 ? 86.727 33.468 22.886 1.00 39.52 298 VAL A O 1
ATOM 2309 N N . MET A 1 299 ? 85.737 34.806 24.438 1.00 36.12 299 MET A N 1
ATOM 2310 C CA . MET A 1 299 ? 86.957 35.237 25.109 1.00 36.10 299 MET A CA 1
ATOM 2311 C C . MET A 1 299 ? 87.426 34.252 26.203 1.00 41.21 299 MET A C 1
ATOM 2312 O O . MET A 1 299 ? 88.440 34.499 26.861 1.00 41.26 299 MET A O 1
ATOM 2317 N N . ASP A 1 300 ? 86.739 33.109 26.351 1.00 39.19 300 ASP A N 1
ATOM 2318 C CA . ASP A 1 300 ? 87.176 32.088 27.322 1.00 39.24 300 ASP A CA 1
ATOM 2319 C C . ASP A 1 300 ? 88.091 31.106 26.641 1.00 40.38 300 ASP A C 1
ATOM 2320 O O . ASP A 1 300 ? 87.847 30.733 25.486 1.00 38.70 300 ASP A O 1
ATOM 2325 N N . TYR A 1 301 ? 89.145 30.671 27.354 1.00 37.75 301 TYR A N 1
ATOM 2326 C CA . TYR A 1 301 ? 90.043 29.619 26.883 1.00 38.00 301 TYR A CA 1
ATOM 2327 C C . TYR A 1 301 ? 89.225 28.335 26.734 1.00 44.55 301 TYR A C 1
ATOM 2328 O O . TYR A 1 301 ? 88.325 28.080 27.548 1.00 43.51 301 TYR A O 1
ATOM 2337 N N . HIS A 1 302 ? 89.485 27.581 25.647 1.00 44.24 302 HIS A N 1
ATOM 2338 C CA . HIS A 1 302 ? 88.829 26.333 25.260 1.00 48.64 302 HIS A CA 1
ATOM 2339 C C . HIS A 1 302 ? 87.436 26.526 24.619 1.00 50.03 302 HIS A C 1
ATOM 2340 O O . HIS A 1 302 ? 86.930 25.552 24.062 1.00 50.39 302 HIS A O 1
ATOM 2347 N N . PHE A 1 303 ? 86.831 27.751 24.639 1.00 44.19 303 PHE A N 1
ATOM 2348 C CA . PHE A 1 303 ? 85.558 27.926 23.939 1.00 42.42 303 PHE A CA 1
ATOM 2349 C C . PHE A 1 303 ? 85.798 27.984 22.425 1.00 45.57 303 PHE A C 1
ATOM 2350 O O . PHE A 1 303 ? 86.507 28.869 21.938 1.00 44.44 303 PHE A O 1
ATOM 2358 N N . THR A 1 304 ? 85.176 27.057 21.694 1.00 42.31 304 THR A N 1
ATOM 2359 C CA . THR A 1 304 ? 85.274 26.928 20.234 1.00 43.37 304 THR A CA 1
ATOM 2360 C C . THR A 1 304 ? 83.976 26.320 19.651 1.00 50.44 304 THR A C 1
ATOM 2361 O O . THR A 1 304 ? 83.267 25.603 20.355 1.00 50.52 304 THR A O 1
ATOM 2365 N N . THR A 1 305 ? 83.668 26.613 18.380 1.00 48.45 305 THR A N 1
ATOM 2366 C CA . THR A 1 305 ? 82.527 26.004 17.674 1.00 49.86 305 THR A CA 1
ATOM 2367 C C . THR A 1 305 ? 83.093 25.212 16.490 1.00 57.90 305 THR A C 1
ATOM 2368 O O . THR A 1 305 ? 82.337 24.718 15.655 1.00 58.72 305 THR A O 1
ATOM 2372 N N . ALA A 1 306 ? 84.443 25.120 16.418 1.00 57.39 306 ALA A N 1
ATOM 2373 C CA . ALA A 1 306 ? 85.189 24.432 15.358 1.00 59.52 306 ALA A CA 1
ATOM 2374 C C . ALA A 1 306 ? 85.451 22.985 15.751 1.00 68.34 306 ALA A C 1
ATOM 2375 O O . ALA A 1 306 ? 85.742 22.712 16.917 1.00 68.41 306 ALA A O 1
ATOM 2377 N N . GLU A 1 307 ? 85.321 22.056 14.781 1.00 67.91 307 GLU A N 1
ATOM 2378 C CA . GLU A 1 307 ? 85.535 20.613 14.972 1.00 100.91 307 GLU A CA 1
ATOM 2379 C C . GLU A 1 307 ? 85.966 19.928 13.673 1.00 135.89 307 GLU A C 1
ATOM 2380 O O . GLU A 1 307 ? 86.671 20.519 12.857 1.00 99.90 307 GLU A O 1
ATOM 2382 N N . SER A 1 330 ? 106.692 25.442 19.738 1.00 81.03 330 SER A N 1
ATOM 2383 C CA . SER A 1 330 ? 105.232 25.389 19.849 1.00 79.58 330 SER A CA 1
ATOM 2384 C C . SER A 1 330 ? 104.656 26.654 20.520 1.00 80.59 330 SER A C 1
ATOM 2385 O O . SER A 1 330 ? 103.878 27.377 19.891 1.00 79.63 330 SER A O 1
ATOM 2388 N N . GLY A 1 331 ? 105.059 26.904 21.770 1.00 75.46 331 GLY A N 1
ATOM 2389 C CA . GLY A 1 331 ? 104.654 28.062 22.564 1.00 73.32 331 GLY A CA 1
ATOM 2390 C C . GLY A 1 331 ? 103.162 28.258 22.755 1.00 74.38 331 GLY A C 1
ATOM 2391 O O . GLY A 1 331 ? 102.466 27.325 23.178 1.00 73.84 331 GLY A O 1
ATOM 2392 N N . PRO A 1 332 ? 102.630 29.477 22.462 1.00 68.61 332 PRO A N 1
ATOM 2393 C CA . PRO A 1 332 ? 101.178 29.674 22.565 1.00 66.18 332 PRO A CA 1
ATOM 2394 C C . PRO A 1 332 ? 100.517 28.804 21.484 1.00 68.57 332 PRO A C 1
ATOM 2395 O O . PRO A 1 332 ? 101.020 28.713 20.356 1.00 67.21 332 PRO A O 1
ATOM 2399 N N . MET A 1 333 ? 99.454 28.101 21.846 1.00 64.20 333 MET A N 1
ATOM 2400 C CA . MET A 1 333 ? 98.822 27.214 20.886 1.00 64.38 333 MET A CA 1
ATOM 2401 C C . MET A 1 333 ? 97.704 27.861 20.074 1.00 61.91 333 MET A C 1
ATOM 2402 O O . MET A 1 333 ? 96.971 28.730 20.552 1.00 60.20 333 MET A O 1
ATOM 2407 N N . HIS A 1 334 ? 97.611 27.423 18.823 1.00 55.29 334 HIS A N 1
ATOM 2408 C CA . HIS A 1 334 ? 96.577 27.773 17.865 1.00 53.31 334 HIS A CA 1
ATOM 2409 C C . HIS A 1 334 ? 95.597 26.592 17.914 1.00 58.94 334 HIS A C 1
ATOM 2410 O O . HIS A 1 334 ? 96.026 25.432 18.018 1.00 60.60 334 HIS A O 1
ATOM 2417 N N . GLY A 1 335 ? 94.306 26.896 17.851 1.00 52.71 335 GLY A N 1
ATOM 2418 C CA . GLY A 1 335 ? 93.253 25.894 17.927 1.00 51.53 335 GLY A CA 1
ATOM 2419 C C . GLY A 1 335 ? 92.797 25.667 19.353 1.00 52.09 335 GLY A C 1
ATOM 2420 O O . GLY A 1 335 ? 93.352 26.243 20.301 1.00 48.42 335 GLY A O 1
ATOM 2421 N N . PHE A 1 336 ? 91.761 24.829 19.503 1.00 50.47 336 PHE A N 1
ATOM 2422 C CA . PHE A 1 336 ? 91.163 24.447 20.789 1.00 51.08 336 PHE A CA 1
ATOM 2423 C C . PHE A 1 336 ? 90.671 25.664 21.626 1.00 47.99 336 PHE A C 1
ATOM 2424 O O . PHE A 1 336 ? 90.770 25.639 22.841 1.00 46.01 336 PHE A O 1
ATOM 2432 N N . GLY A 1 337 ? 90.169 26.714 20.972 1.00 42.35 337 GLY A N 1
ATOM 2433 C CA . GLY A 1 337 ? 89.644 27.893 21.671 1.00 39.97 337 GLY A CA 1
ATOM 2434 C C . GLY A 1 337 ? 90.640 28.763 22.418 1.00 41.06 337 GLY A C 1
ATOM 2435 O O . GLY A 1 337 ? 90.288 29.414 23.403 1.00 39.50 337 GLY A O 1
ATOM 2436 N N . PHE A 1 338 ? 91.896 28.789 21.955 1.00 39.44 338 PHE A N 1
ATOM 2437 C CA . PHE A 1 338 ? 92.943 29.617 22.555 1.00 38.85 338 PHE A CA 1
ATOM 2438 C C . PHE A 1 338 ? 93.169 30.916 21.781 1.00 37.75 338 PHE A C 1
ATOM 2439 O O . PHE A 1 338 ? 93.677 31.881 22.338 1.00 34.88 338 PHE A O 1
ATOM 2447 N N . GLY A 1 339 ? 92.763 30.928 20.519 1.00 34.72 339 GLY A N 1
ATOM 2448 C CA . GLY A 1 339 ? 92.966 32.050 19.611 1.00 33.46 339 GLY A CA 1
ATOM 2449 C C . GLY A 1 339 ? 92.680 33.434 20.154 1.00 35.07 339 GLY A C 1
ATOM 2450 O O . GLY A 1 339 ? 93.598 34.236 20.299 1.00 34.31 339 GLY A O 1
ATOM 2451 N N . LEU A 1 340 ? 91.411 33.720 20.444 1.00 31.07 340 LEU A N 1
ATOM 2452 C CA . LEU A 1 340 ? 90.955 35.029 20.922 1.00 30.74 340 LEU A CA 1
ATOM 2453 C C . LEU A 1 340 ? 91.491 35.409 22.293 1.00 32.59 340 LEU A C 1
ATOM 2454 O O . LEU A 1 340 ? 92.037 36.506 22.400 1.00 29.89 340 LEU A O 1
ATOM 2459 N N . PRO A 1 341 ? 91.372 34.569 23.355 1.00 31.82 341 PRO A N 1
ATOM 2460 C CA . PRO A 1 341 ? 91.951 34.979 24.663 1.00 31.30 341 PRO A CA 1
ATOM 2461 C C . PRO A 1 341 ? 93.472 35.222 24.599 1.00 33.62 341 PRO A C 1
ATOM 2462 O O . PRO A 1 341 ? 93.959 36.180 25.193 1.00 33.24 341 PRO A O 1
ATOM 2466 N N . THR A 1 342 ? 94.216 34.403 23.846 1.00 32.78 342 THR A N 1
ATOM 2467 C CA . THR A 1 342 ? 95.678 34.592 23.718 1.00 33.41 342 THR A CA 1
ATOM 2468 C C . THR A 1 342 ? 95.980 35.899 23.008 1.00 34.85 342 THR A C 1
ATOM 2469 O O . THR A 1 342 ? 96.810 36.667 23.486 1.00 32.92 342 THR A O 1
ATOM 2473 N N . SER A 1 343 ? 95.297 36.156 21.871 1.00 31.98 343 SER A N 1
ATOM 2474 C CA . SER A 1 343 ? 95.507 37.383 21.090 1.00 30.86 343 SER A CA 1
ATOM 2475 C C . SER A 1 343 ? 95.187 38.617 21.915 1.00 33.58 343 SER A C 1
ATOM 2476 O O . SER A 1 343 ? 95.910 39.596 21.820 1.00 33.96 343 SER A O 1
ATOM 2479 N N . ARG A 1 344 ? 94.130 38.565 22.743 1.00 31.32 344 ARG A N 1
ATOM 2480 C CA . ARG A 1 344 ? 93.767 39.690 23.593 1.00 31.94 344 ARG A CA 1
ATOM 2481 C C . ARG A 1 344 ? 94.830 39.908 24.689 1.00 33.99 344 ARG A C 1
ATOM 2482 O O . ARG A 1 344 ? 95.265 41.047 24.886 1.00 31.77 344 ARG A O 1
ATOM 2490 N N . ALA A 1 345 ? 95.253 38.818 25.378 1.00 32.70 345 ALA A N 1
ATOM 2491 C CA . ALA A 1 345 ? 96.291 38.895 26.439 1.00 33.62 345 ALA A CA 1
ATOM 2492 C C . ALA A 1 345 ? 97.574 39.524 25.837 1.00 36.60 345 ALA A C 1
ATOM 2493 O O . ALA A 1 345 ? 98.088 40.483 26.383 1.00 36.02 345 ALA A O 1
ATOM 2495 N N . TYR A 1 346 ? 97.954 39.106 24.629 1.00 34.77 346 TYR A N 1
ATOM 2496 C CA . TYR A 1 346 ? 99.103 39.652 23.883 1.00 35.88 346 TYR A CA 1
ATOM 2497 C C . TYR A 1 346 ? 98.959 41.146 23.592 1.00 42.42 346 TYR A C 1
ATOM 2498 O O . TYR A 1 346 ? 99.861 41.899 23.951 1.00 42.68 346 TYR A O 1
ATOM 2507 N N . ALA A 1 347 ? 97.828 41.573 22.954 1.00 37.87 347 ALA A N 1
ATOM 2508 C CA . ALA A 1 347 ? 97.563 42.978 22.590 1.00 36.50 347 ALA A CA 1
ATOM 2509 C C . ALA A 1 347 ? 97.593 43.892 23.822 1.00 39.50 347 ALA A C 1
ATOM 2510 O O . ALA A 1 347 ? 98.232 44.938 23.779 1.00 39.23 347 ALA A O 1
ATOM 2512 N N . GLU A 1 348 ? 96.954 43.473 24.926 1.00 36.79 348 GLU A N 1
ATOM 2513 C CA . GLU A 1 348 ? 96.918 44.236 26.175 1.00 37.78 348 GLU A CA 1
ATOM 2514 C C . GLU A 1 348 ? 98.281 44.364 26.852 1.00 46.45 348 GLU A C 1
ATOM 2515 O O . GLU A 1 348 ? 98.613 45.437 27.368 1.00 45.16 348 GLU A O 1
ATOM 2521 N N . TYR A 1 349 ? 99.094 43.294 26.790 1.00 46.69 349 TYR A N 1
ATOM 2522 C CA . TYR A 1 349 ? 100.448 43.273 27.335 1.00 48.27 349 TYR A CA 1
ATOM 2523 C C . TYR A 1 349 ? 101.333 44.249 26.533 1.00 51.41 349 TYR A C 1
ATOM 2524 O O . TYR A 1 349 ? 102.230 44.862 27.103 1.00 48.88 349 TYR A O 1
ATOM 2533 N N . LEU A 1 350 ? 101.027 44.451 25.234 1.00 48.09 350 LEU A N 1
ATOM 2534 C CA . LEU A 1 350 ? 101.790 45.382 24.406 1.00 48.14 350 LEU A CA 1
ATOM 2535 C C . LEU A 1 350 ? 101.246 46.825 24.418 1.00 51.65 350 LEU A C 1
ATOM 2536 O O . LEU A 1 350 ? 101.656 47.648 23.595 1.00 53.26 350 LEU A O 1
ATOM 2541 N N . GLY A 1 351 ? 100.345 47.113 25.350 1.00 45.34 351 GLY A N 1
ATOM 2542 C CA . GLY A 1 351 ? 99.768 48.438 25.525 1.00 44.89 351 GLY A CA 1
ATOM 2543 C C . GLY A 1 351 ? 98.608 48.774 24.610 1.00 45.50 351 GLY A C 1
ATOM 2544 O O . GLY A 1 351 ? 98.191 49.929 24.548 1.00 44.81 351 GLY A O 1
ATOM 2545 N N . GLY A 1 352 ? 98.058 47.765 23.950 1.00 40.42 352 GLY A N 1
ATOM 2546 C CA . GLY A 1 352 ? 96.922 47.926 23.055 1.00 38.58 352 GLY A CA 1
ATOM 2547 C C . GLY A 1 352 ? 95.710 47.151 23.498 1.00 39.17 352 GLY A C 1
ATOM 2548 O O . GLY A 1 352 ? 95.476 46.984 24.697 1.00 39.07 352 GLY A O 1
ATOM 2549 N N . SER A 1 353 ? 94.939 46.621 22.529 1.00 33.43 353 SER A N 1
ATOM 2550 C CA . SER A 1 353 ? 93.694 45.916 22.826 1.00 31.67 353 SER A CA 1
ATOM 2551 C C . SER A 1 353 ? 93.216 45.081 21.657 1.00 32.84 353 SER A C 1
ATOM 2552 O O . SER A 1 353 ? 93.683 45.252 20.535 1.00 30.62 353 SER A O 1
ATOM 2555 N N . LEU A 1 354 ? 92.230 44.225 21.918 1.00 31.58 354 LEU A N 1
ATOM 2556 C CA . LEU A 1 354 ? 91.552 43.415 20.907 1.00 32.36 354 LEU A CA 1
ATOM 2557 C C . LEU A 1 354 ? 90.080 43.515 21.199 1.00 35.68 354 LEU A C 1
ATOM 2558 O O . LEU A 1 354 ? 89.620 43.100 22.274 1.00 34.92 354 LEU A O 1
ATOM 2563 N N . GLN A 1 355 ? 89.339 44.146 20.262 1.00 30.51 355 GLN A N 1
ATOM 2564 C CA . GLN A 1 355 ? 87.922 44.401 20.438 1.00 29.20 355 GLN A CA 1
ATOM 2565 C C . GLN A 1 355 ? 87.114 43.845 19.299 1.00 32.10 355 GLN A C 1
ATOM 2566 O O . GLN A 1 355 ? 87.517 43.920 18.138 1.00 30.21 355 GLN A O 1
ATOM 2572 N N . LEU A 1 356 ? 85.956 43.301 19.631 1.00 30.38 356 LEU A N 1
ATOM 2573 C CA . LEU A 1 356 ? 85.084 42.670 18.641 1.00 32.41 356 LEU A CA 1
ATOM 2574 C C . LEU A 1 356 ? 83.720 43.330 18.555 1.00 35.08 356 LEU A C 1
ATOM 2575 O O . LEU A 1 356 ? 83.130 43.678 19.578 1.00 34.74 356 LEU A O 1
ATOM 2580 N N . GLN A 1 357 ? 83.238 43.524 17.328 1.00 29.80 357 GLN A N 1
ATOM 2581 C CA . GLN A 1 357 ? 81.917 44.061 17.068 1.00 29.49 357 GLN A CA 1
ATOM 2582 C C . GLN A 1 357 ? 81.185 43.034 16.220 1.00 33.34 357 GLN A C 1
ATOM 2583 O O . GLN A 1 357 ? 81.573 42.767 15.078 1.00 32.97 357 GLN A O 1
ATOM 2589 N N . SER A 1 358 ? 80.168 42.416 16.801 1.00 29.94 358 SER A N 1
ATOM 2590 C CA . SER A 1 358 ? 79.417 41.387 16.097 1.00 31.15 358 SER A CA 1
ATOM 2591 C C . SER A 1 358 ? 78.134 41.936 15.475 1.00 33.33 358 SER A C 1
ATOM 2592 O O . SER A 1 358 ? 77.324 42.557 16.162 1.00 33.55 358 SER A O 1
ATOM 2595 N N . LEU A 1 359 ? 77.945 41.693 14.179 1.00 29.23 359 LEU A N 1
ATOM 2596 C CA . LEU A 1 359 ? 76.715 42.091 13.484 1.00 31.13 359 LEU A CA 1
ATOM 2597 C C . LEU A 1 359 ? 76.000 40.762 13.122 1.00 34.87 359 LEU A C 1
ATOM 2598 O O . LEU A 1 359 ? 76.183 40.240 12.018 1.00 32.66 359 LEU A O 1
ATOM 2603 N N . GLN A 1 360 ? 75.250 40.179 14.098 1.00 33.07 360 GLN A N 1
ATOM 2604 C CA . GLN A 1 360 ? 74.581 38.877 13.955 1.00 33.95 360 GLN A CA 1
ATOM 2605 C C . GLN A 1 360 ? 73.685 38.837 12.720 1.00 37.58 360 GLN A C 1
ATOM 2606 O O . GLN A 1 360 ? 72.810 39.684 12.561 1.00 37.84 360 GLN A O 1
ATOM 2612 N N . GLY A 1 361 ? 73.962 37.874 11.840 1.00 34.77 361 GLY A N 1
ATOM 2613 C CA . GLY A 1 361 ? 73.300 37.714 10.550 1.00 34.09 361 GLY A CA 1
ATOM 2614 C C . GLY A 1 361 ? 74.157 38.217 9.404 1.00 38.02 361 GLY A C 1
ATOM 2615 O O . GLY A 1 361 ? 73.879 37.900 8.242 1.00 37.63 361 GLY A O 1
ATOM 2616 N N . ILE A 1 362 ? 75.203 39.031 9.700 1.00 33.47 362 ILE A N 1
ATOM 2617 C CA . ILE A 1 362 ? 76.032 39.611 8.636 1.00 31.98 362 ILE A CA 1
ATOM 2618 C C . ILE A 1 362 ? 77.507 39.238 8.748 1.00 34.81 362 ILE A C 1
ATOM 2619 O O . ILE A 1 362 ? 78.046 38.641 7.824 1.00 33.51 362 ILE A O 1
ATOM 2624 N N . GLY A 1 363 ? 78.166 39.648 9.826 1.00 30.95 363 GLY A N 1
ATOM 2625 C CA . GLY A 1 363 ? 79.586 39.410 9.975 1.00 29.29 363 GLY A CA 1
ATOM 2626 C C . GLY A 1 363 ? 80.133 39.999 11.242 1.00 31.49 363 GLY A C 1
ATOM 2627 O O . GLY A 1 363 ? 79.378 40.365 12.139 1.00 31.32 363 GLY A O 1
ATOM 2628 N N . THR A 1 364 ? 81.450 40.086 11.317 1.00 29.93 364 THR A N 1
ATOM 2629 C CA . THR A 1 364 ? 82.167 40.569 12.509 1.00 29.15 364 THR A CA 1
ATOM 2630 C C . THR A 1 364 ? 83.304 41.495 12.070 1.00 33.18 364 THR A C 1
ATOM 2631 O O . THR A 1 364 ? 83.974 41.256 11.040 1.00 30.40 364 THR A O 1
ATOM 2635 N N . ASP A 1 365 ? 83.522 42.549 12.879 1.00 29.52 365 ASP A N 1
ATOM 2636 C CA . ASP A 1 365 ? 84.666 43.440 12.742 1.00 28.94 365 ASP A CA 1
ATOM 2637 C C . ASP A 1 365 ? 85.523 43.208 13.976 1.00 30.89 365 ASP A C 1
ATOM 2638 O O . ASP A 1 365 ? 85.043 43.340 15.118 1.00 30.01 365 ASP A O 1
ATOM 2643 N N . VAL A 1 366 ? 86.787 42.869 13.729 1.00 28.64 366 VAL A N 1
ATOM 2644 C CA . VAL A 1 366 ? 87.786 42.640 14.777 1.00 29.27 366 VAL A CA 1
ATOM 2645 C C . VAL A 1 366 ? 88.807 43.772 14.726 1.00 29.55 366 VAL A C 1
ATOM 2646 O O . VAL A 1 366 ? 89.406 44.033 13.670 1.00 28.28 366 VAL A O 1
ATOM 2650 N N . TYR A 1 367 ? 88.962 44.476 15.848 1.00 26.93 367 TYR A N 1
ATOM 2651 C CA . TYR A 1 367 ? 89.897 45.604 15.948 1.00 28.05 367 TYR A CA 1
ATOM 2652 C C . TYR A 1 367 ? 91.090 45.258 16.800 1.00 31.86 367 TYR A C 1
ATOM 2653 O O . TYR A 1 367 ? 90.972 45.142 18.031 1.00 30.48 367 TYR A O 1
ATOM 2662 N N . LEU A 1 368 ? 92.255 45.177 16.153 1.00 30.81 368 LEU A N 1
ATOM 2663 C CA . LEU A 1 368 ? 93.527 44.973 16.848 1.00 29.83 368 LEU A CA 1
ATOM 2664 C C . LEU A 1 368 ? 94.224 46.329 16.933 1.00 33.34 368 LEU A C 1
ATOM 2665 O O . LEU A 1 368 ? 94.512 46.962 15.901 1.00 33.39 368 LEU A O 1
ATOM 2670 N N . ARG A 1 369 ? 94.497 46.766 18.155 1.00 29.96 369 ARG A N 1
ATOM 2671 C CA . ARG A 1 369 ? 95.175 48.031 18.402 1.00 31.81 369 ARG A CA 1
ATOM 2672 C C . ARG A 1 369 ? 96.500 47.767 19.085 1.00 37.83 369 ARG A C 1
ATOM 2673 O O . ARG A 1 369 ? 96.550 47.038 20.069 1.00 36.94 369 ARG A O 1
ATOM 2681 N N . LEU A 1 370 ? 97.561 48.335 18.554 1.00 37.94 370 LEU A N 1
ATOM 2682 C CA . LEU A 1 370 ? 98.875 48.194 19.183 1.00 40.03 370 LEU A CA 1
ATOM 2683 C C . LEU A 1 370 ? 99.584 49.526 19.252 1.00 42.25 370 LEU A C 1
ATOM 2684 O O . LEU A 1 370 ? 99.626 50.267 18.279 1.00 41.07 370 LEU A O 1
ATOM 2689 N N . ARG A 1 371 ? 100.051 49.851 20.448 1.00 40.24 371 ARG A N 1
ATOM 2690 C CA . ARG A 1 371 ? 100.740 51.087 20.792 1.00 41.04 371 ARG A CA 1
ATOM 2691 C C . ARG A 1 371 ? 102.074 51.217 20.038 1.00 46.94 371 ARG A C 1
ATOM 2692 O O . ARG A 1 371 ? 102.820 50.236 19.923 1.00 46.58 371 ARG A O 1
ATOM 2700 N N . HIS A 1 372 ? 102.369 52.427 19.532 1.00 43.25 372 HIS A N 1
ATOM 2701 C CA . HIS A 1 372 ? 103.645 52.692 18.869 1.00 45.51 372 HIS A CA 1
ATOM 2702 C C . HIS A 1 372 ? 104.803 52.641 19.861 1.00 53.67 372 HIS A C 1
ATOM 2703 O O . HIS A 1 372 ? 104.594 52.866 21.057 1.00 52.21 372 HIS A O 1
ATOM 2710 N N . ILE A 1 373 ? 106.003 52.316 19.359 1.00 54.41 373 ILE A N 1
ATOM 2711 C CA . ILE A 1 373 ? 107.240 52.206 20.144 1.00 58.45 373 ILE A CA 1
ATOM 2712 C C . ILE A 1 373 ? 107.634 53.571 20.771 1.00 67.64 373 ILE A C 1
ATOM 2713 O O . ILE A 1 373 ? 108.018 53.588 21.942 1.00 70.36 373 ILE A O 1
ATOM 2718 N N . ASP A 1 374 ? 107.489 54.695 20.037 1.00 64.86 374 ASP A N 1
ATOM 2719 C CA . ASP A 1 374 ? 107.882 56.009 20.570 1.00 114.97 374 ASP A CA 1
ATOM 2720 C C . ASP A 1 374 ? 106.994 56.495 21.717 1.00 141.99 374 ASP A C 1
ATOM 2721 O O . ASP A 1 374 ? 107.509 56.841 22.780 1.00 101.31 374 ASP A O 1
#

Radius of gyration: 21.29 Å; Cα contacts (8 Å, |Δi|>4): 497; chains: 1; bounding box: 61×43×54 Å

CATH classification: 1.20.140.20 (+1 more: 3.30.565.10)

Solvent-accessible surface area: 16767 Å² total; per-residue (Å²): 144,75,84,57,0,80,122,26,8,133,89,108,36,66,126,64,60,41,55,106,35,42,193,39,54,81,50,93,97,11,76,163,31,3,137,33,4,19,111,2,0,11,2,12,4,0,37,16,0,79,22,10,89,82,17,56,170,96,3,14,53,17,104,28,0,78,75,0,24,70,16,9,27,125,18,6,62,114,4,65,114,40,87,89,16,147,78,105,74,42,8,65,108,4,4,105,29,1,112,69,45,41,97,80,79,96,62,4,2,51,46,0,4,80,0,6,88,78,6,157,163,73,26,171,69,88,97,56,17,78,112,22,1,44,124,4,2,21,17,53,3,4,13,102,24,14,0,40,5,9,14,24,24,73,109,149,120,112,59,54,26,10,19,0,12,51,107,9,10,0,70,137,12,0,61,106,42,12,88,103,7,63,184,106,12,71,166,133,37,53,34,4,1,150,22,95,35,61,45,99,55,92,13,111,19,52,7,18,21,21,1,0,46,12,0,1,11,7,4,0,70,32,4,2,75,35,0,0,88,58,47,99,148,72,38,170,122,21,42,35,0,35,0,26,2,35,44,63,144,112,26,0,30,1,86,2,25,10,133,7,26,24,31,42,136,157,13,70,138,105,21,30,24,6,70,45,62,116,44,140,103,17,22,26,84,24,143,14,0,4,20,5,0,0,76,8,6,0,100,66,38,49,18,22,1,88,39,108,23,89,65,65,89,1,9,30,14,46,1,71,1,126,22,20,155

Nearest PDB structures (foldseek):
  8egf-assembly1_A  TM=1.003E+00  e=6.596E-56  Rattus norvegicus
  8egu-assembly1_A  TM=9.969E-01  e=6.282E-52  Rattus norvegicus
  8f4q-assembly1_A-2  TM=9.959E-01  e=9.108E-51  Rattus
  8f5s-assembly1_A-3  TM=9.838E-01  e=1.057E-48  Homo sapiens
  8f5f-assembly1_A-3  TM=9.676E-01  e=1.354E-48  Homo sapiens

Foldseek 3Di:
DDVVLVVQLPPDADDDAVVNLVVLLDFPSLLVLLLNLLVHLLNLLSVLLVLLVPPPPLLSPQVLNVVLNVLSVVLSCLSVVQDGRDHRVSSVVSLVSLVCNCPVPQCSLVSSLVSVVVCVVVDPDLCSVLVSSLSVLLSVVVSCQSSQQSNQCVDDDPQDNRQKRAWDQPLVLLVVLLVVLQVVLCVVQVGWAAEAEDAPRVGIGIDGCVLVVQQNNQVSNVQGVLQQVQPVVPNHDTHHWYWYWYDDQWKIKIKTKHFSQWDDPVCVVPLLGQQDDPDPVHQHRDSSRRNVSSQSSLVSQVHGWDKDTDHGTTIIIMRMGTHSD

Secondary structure (DSSP, 8-state):
--HHHHHHSSSPP----HHHHHHH---HHHHHHHHHHHHHHHHHHHHHHHHHHHS-HHHHTSHHHHHHHHHHHHHHHHHHHSPPP-SHHHHHHHHHHHHHHHHHTTTHHHHHHHHHHHTGGG---HHHHHHHHHHHHHHHHHHHHHHHHHHHTTS--TTEETTEEEEE-HHHHHHHHHHHHHHHHHHHHS----EEEEESTT--EEE--HHHHHHHHHHHHHHHHHHHHTTTTSTTS-PPEEEEEEE-SSEEEEEEEE-S----TTTTTTTTSTT-------SPPSTT-HHHHHHHHHHHTT-EEEEEEETTTEEEEEEEEE---

InterPro domains:
  IPR003594 Histidine kinase/HSP90-like ATPase domain [PF02518] (268-401)
  IPR003594 Histidine kinase/HSP90-like ATPase domain [SM00387] (264-404)
  IPR004358 Signal transduction histidine kinase-related protein, C-terminal [PR00344] (309-323)
  IPR004358 Signal transduction histidine kinase-related protein, C-terminal [PR00344] (364-382)
  IPR004358 Signal transduction histidine kinase-related protein, C-terminal [PR00344] (388-401)
  IPR005467 Histidine kinase domain [PS50109] (269-404)
  IPR018955 Branched-chain alpha-ketoacid dehydrogenase kinase/Pyruvate dehydrogenase kinase, N-terminal [PF10436] (70-222)
  IPR036784 Alpha-ketoacid/pyruvate dehydrogenase kinase, N-terminal domain superfamily [G3DSA:1.20.140.20] (70-223)
  IPR036784 Alpha-ketoacid/pyruvate dehydrogenase kinase, N-terminal domain superfamily [SSF69012] (57-213)
  IPR036890 Histidine kinase/HSP90-like ATPase superfamily [G3DSA:3.30.565.10] (224-412)
  IPR036890 Histidine kinase/HSP90-like ATPase superfamily [SSF55874] (219-400)
  IPR039028 PDK/BCKDK protein kinase [PTHR11947] (48-411)

GO terms:
  GO:0004674 protein serine/threonine kinase activity (F, IDA)
  GO:0005524 ATP binding (F, IDA)
  GO:0045252 oxoglutarate dehydrogenase complex (C, IDA)
  GO:0009083 branched-chain amino acid catabolic process (P, IDA)
  GO:0005739 mitochondrion (C, EXP)
  GO:0009083 branched-chain amino acid catabolic process (P, TAS)
  GO:0047323 [3-methyl-2-oxobutanoate dehydrogenase (acetyl-transferring)] kinase activity (F, TAS)
  GO:0006550 L-isoleucine catabolic process (P, IMP)
  GO:0006552 L-leucine catabolic process (P, IMP)
  GO:0006574 L-valine catabolic process (P, IMP)
  GO:0007283 spermatogenesis (P, IMP)
  GO:0047323 [3-methyl-2-oxobutanoate dehydrogenase (acetyl-transferring)] kinase activity (F, IMP)

Sequence (325 aa):
NQSAIDVVAEKPSVRLTPTMMLYSGDGSHLLKSGRYLQQELPVRIAHRIKGFRSLPFIIGCCNPTILHVHELYIRAFQKLTDFPPPIIKKDDQQAADDEEAAQQYYCCQQLLVRQLLDDHKDVVTLLAEGLRESRKHIEDEKLVRYFLDKTLTSRLGIRMLATHHLALHEDKPDFVGIICTRLSPKKIIEKWVDFARRLCEHKYGNAPRVRINGHVAARFPFIPMPLDYILPELLKNAMRATMESHLDDTPYNVPDVVITIANNDVDLIIRISDRGGGIAHKDLDRVMDYHFTTAESGPMHGFGFGLPTSRAYAEYLGGSLQLQSLQGIGTDVYLRLRHID

Organism: Rattus norvegicus (NCBI:txid10116)